Protein AF-0000000066292320 (afdb_homodimer)

InterPro domains:
  IPR004821 Cytidyltransferase-like domain [PF01467] (9-138)
  IPR004821 Cytidyltransferase-like domain [TIGR00125] (6-67)
  IPR006418 Nicotinamide-nucleotide adenylyltransferase, archaea [MF_00243] (1-174)
  IPR006418 Nicotinamide-nucleotide adenylyltransferase, archaea [NF002243] (6-174)
  IPR006418 Nicotinamide-nucleotide adenylyltransferase, archaea [cd02166] (6-168)
  IPR014729 Rossmann-like alpha/beta/alpha sandwich fold [G3DSA:3.40.50.620] (5-174)

pLDDT: mean 93.1, std 9.92, range [46.88, 98.88]

Organism: Archaeoglobus fulgidus (strain ATCC 49558 / DSM 4304 / JCM 9628 / NBRC 100126 / VC-16) (NCBI:txid224325)

Foldseek 3Di:
DDDWAEEEEEDQPLPVWVVNVVQVVVVVVPTQAYEYEHEQQVDDLALVHPDHNVLRVVQVVVLCVVVVHDCVRYHYYYDRYDDDLLVCLVVVCVRDDHHQAYEDPDPVNQVSNVVVPHHYDYDPPDVVVLADSNVLSVCLLVVHDSCVGHRVSSVVSCVVVVSSVSSNVNVVVD/DDPWAEEEEEDQPLPVWPVNVVQVVVVVVPTQAYEYEHEQQVDDLALVHPDHNVLRVVQVVVLCVVVVHDCVRYHYYYDRYDDDQLVCLVVVCVRDDHHQAYEDPDVVNQVSNVVVPHHYDYDPPDVVVLADSNVLSVCLLVVHDSCVGHRVSSVVSCVVVVSSVSSNVNVVVD

Radius of gyration: 20.06 Å; Cα contacts (8 Å, |Δi|>4): 649; chains: 2; bounding box: 45×58×50 Å

Secondary structure (DSSP, 8-state):
-PPPPEEEEEE--TT--HHHHHHHHHHHTT-SEEEEEE-STT--SSSS--S-HHHHHHHHHHHHHHTT--GGGEEEEE----S-STTHHHHHHHHSS--SEEE---HHHHHHHHHTT-EEEPPP--STTT--HHHHHHHHHTT---GGGS-HHHHHHHHHHTHHHHHHHHHH--/-PPPPEEEEEE--TT--HHHHHHHHHHHTT-SEEEEEE-STT--SSSS--S-HHHHHHHHHHHHHHTT--GGGEEEEE----S-STTHHHHHHHHSS--SEEE---HHHHHHHHHTT-EEEPPP--STTT--HHHHHHHHHTT---GGGS-HHHHHHHHHHTHHHHHHHHHH--

Solvent-accessible surface area (backbone atoms only — not comparable to full-atom values): 18234 Å² total; per-residue (Å²): 130,83,76,74,48,25,33,35,39,74,43,64,43,53,57,49,28,42,44,57,51,51,50,53,55,58,46,56,74,76,26,63,28,38,36,45,37,33,37,39,27,76,41,49,62,29,67,87,31,46,54,34,32,3,55,32,51,44,30,46,51,48,34,38,46,74,70,68,47,67,48,58,36,50,42,44,32,40,37,59,72,71,91,57,68,68,77,33,38,65,54,52,54,37,48,35,48,85,57,58,28,35,50,45,80,49,64,68,61,38,50,37,33,39,75,68,69,37,44,69,40,63,65,78,86,52,70,56,86,68,44,34,44,69,59,41,48,51,24,45,68,67,72,45,80,35,61,82,44,25,38,69,53,26,45,51,49,37,58,73,71,39,42,56,61,49,31,44,54,32,48,67,75,100,132,83,77,74,48,22,31,33,39,74,43,64,42,53,58,50,28,42,44,55,51,51,51,52,57,56,48,55,75,75,26,65,29,38,35,45,36,32,38,40,29,78,41,50,61,30,66,87,32,46,54,35,32,3,54,32,52,44,31,46,50,48,33,39,47,75,71,66,46,67,48,57,35,50,40,44,32,40,36,59,72,71,91,58,69,69,75,36,38,64,53,50,54,37,48,35,48,84,58,59,29,35,49,44,80,50,65,67,60,38,49,38,33,39,75,69,70,37,45,69,40,66,66,78,86,54,68,57,88,68,45,36,42,70,59,41,49,50,24,46,68,66,71,45,82,35,61,83,45,26,38,70,53,26,46,52,48,37,57,73,71,39,42,55,61,48,30,44,54,32,48,66,74,99

Sequence (348 aa):
MARPLRALIFGRFQPFHLGHLKVTKWALEKFDELVLLVGMANESHTVLNPFTAGERIWMMREALKDEGVDLSRIITATVPTMSVYVGHAFYIINLVPKVDSIITRNPVIAQVFHDAGLEVIAPPEFDRNLYRGSYIRKLMLEDGNWRELVPKKVAAIIDEIGGVERLKKAASRDMARPLRALIFGRFQPFHLGHLKVTKWALEKFDELVLLVGMANESHTVLNPFTAGERIWMMREALKDEGVDLSRIITATVPTMSVYVGHAFYIINLVPKVDSIITRNPVIAQVFHDAGLEVIAPPEFDRNLYRGSYIRKLMLEDGNWRELVPKKVAAIIDEIGGVERLKKAASRD

Nearest PDB structures (foldseek):
  4yp5-assembly1_B  TM=9.413E-01  e=7.065E-21  Methanothermobacter thermautotrophicus str. Delta H
  1m8j-assembly1_A  TM=9.720E-01  e=9.535E-20  Methanothermobacter thermautotrophicus
  4yp6-assembly1_A  TM=9.330E-01  e=3.042E-20  Methanothermobacter thermautotrophicus str. Delta H
  1m8k-assembly1_A  TM=9.399E-01  e=3.921E-20  Methanothermobacter thermautotrophicus
  4yp7-assembly1_C-2  TM=9.399E-01  e=3.680E-20  Methanothermobacter thermautotrophicus str. Delta H

Structure (mmCIF, N/CA/C/O backbone):
data_AF-0000000066292320-model_v1
#
loop_
_entity.id
_entity.type
_entity.pdbx_description
1 polymer 'Uncharacterized protein AF_1488'
#
loop_
_atom_site.group_PDB
_atom_site.id
_atom_site.type_symbol
_atom_site.label_ato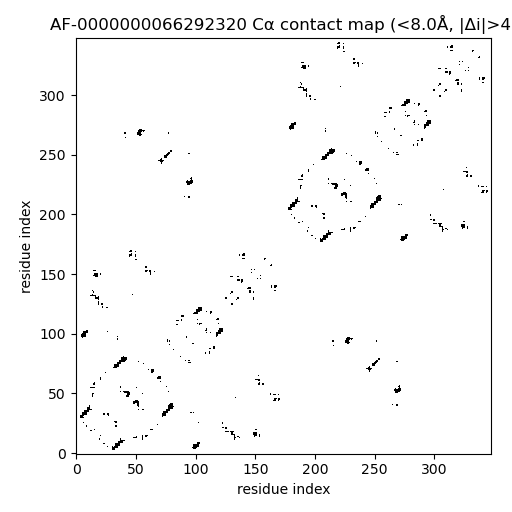m_id
_atom_site.label_alt_id
_atom_site.label_comp_id
_atom_site.label_asym_id
_atom_site.label_entity_id
_atom_site.label_seq_id
_atom_site.pdbx_PDB_ins_code
_atom_site.Cartn_x
_atom_site.Cartn_y
_atom_site.Cartn_z
_atom_site.occupancy
_atom_site.B_iso_or_equiv
_atom_site.auth_seq_id
_atom_site.auth_comp_id
_atom_site.auth_asym_id
_atom_site.auth_atom_id
_atom_site.pdbx_PDB_model_num
ATOM 1 N N . MET A 1 1 ? -18.781 16.312 -4.594 1 47.22 1 MET A N 1
ATOM 2 C CA . MET A 1 1 ? -18.688 15.156 -5.48 1 47.22 1 MET A CA 1
ATOM 3 C C . MET A 1 1 ? -18.719 13.859 -4.684 1 47.22 1 MET A C 1
ATOM 5 O O . MET A 1 1 ? -18.281 13.82 -3.535 1 47.22 1 MET A O 1
ATOM 9 N N . ALA A 1 2 ? -19.469 12.93 -5.09 1 64.31 2 ALA A N 1
ATOM 10 C CA . ALA A 1 2 ? -19.703 11.68 -4.371 1 64.31 2 ALA A CA 1
ATOM 11 C C . ALA A 1 2 ? -18.422 10.867 -4.246 1 64.31 2 ALA A C 1
ATOM 13 O O . ALA A 1 2 ? -17.578 10.891 -5.145 1 64.31 2 ALA A O 1
ATOM 14 N N . ARG A 1 3 ? -17.969 10.461 -3.133 1 83.25 3 ARG A N 1
ATOM 15 C CA . ARG A 1 3 ? -16.812 9.617 -2.885 1 83.25 3 ARG A CA 1
ATOM 16 C C . ARG A 1 3 ? -16.812 8.398 -3.803 1 83.25 3 ARG A C 1
ATOM 18 O O . ARG A 1 3 ? -17.859 7.82 -4.07 1 83.25 3 ARG A O 1
ATOM 25 N N . PRO A 1 4 ? -15.719 8.039 -4.41 1 92.81 4 PRO A N 1
ATOM 26 C CA . PRO A 1 4 ? -15.648 6.844 -5.254 1 92.81 4 PRO A CA 1
ATOM 27 C C . PRO A 1 4 ? -16.078 5.578 -4.512 1 92.81 4 PRO A C 1
ATOM 29 O O . PRO A 1 4 ? -15.773 5.422 -3.324 1 92.81 4 PRO A O 1
ATOM 32 N N . LEU A 1 5 ? -16.859 4.734 -5.23 1 97 5 LEU A N 1
ATOM 33 C CA . LEU A 1 5 ? -17.156 3.404 -4.711 1 97 5 LEU A CA 1
ATOM 34 C C . LEU A 1 5 ? -15.922 2.514 -4.738 1 97 5 LEU A C 1
ATOM 36 O O . LEU A 1 5 ? -15.289 2.354 -5.785 1 97 5 LEU A O 1
ATOM 40 N N . ARG A 1 6 ? -15.562 1.955 -3.566 1 98.19 6 ARG A N 1
ATOM 41 C CA . ARG A 1 6 ? -14.305 1.228 -3.451 1 98.19 6 ARG A CA 1
ATOM 42 C C . ARG A 1 6 ? -14.523 -0.175 -2.896 1 98.19 6 ARG A C 1
ATOM 44 O O . ARG A 1 6 ? -15.328 -0.363 -1.979 1 98.19 6 ARG A O 1
ATOM 51 N N . ALA A 1 7 ? -13.781 -1.11 -3.408 1 98.56 7 ALA A N 1
ATOM 52 C CA . ALA A 1 7 ? -13.805 -2.467 -2.865 1 98.56 7 ALA A CA 1
ATOM 53 C C . ALA A 1 7 ? -12.406 -2.904 -2.43 1 98.56 7 ALA A C 1
ATOM 55 O O . ALA A 1 7 ? -11.406 -2.367 -2.908 1 98.56 7 ALA A O 1
ATOM 56 N N . LEU A 1 8 ? -12.406 -3.854 -1.541 1 98.19 8 LEU A N 1
ATOM 57 C CA . LEU A 1 8 ? -11.172 -4.438 -1.019 1 98.19 8 LEU A CA 1
ATOM 58 C C . LEU A 1 8 ? -11 -5.871 -1.514 1 98.19 8 LEU A C 1
ATOM 60 O O . LEU A 1 8 ? -11.938 -6.672 -1.444 1 98.19 8 LEU A O 1
ATOM 64 N N . ILE A 1 9 ? -9.914 -6.148 -2.107 1 97.38 9 ILE A N 1
ATOM 65 C CA . ILE A 1 9 ? -9.453 -7.512 -2.352 1 97.38 9 ILE A CA 1
ATOM 66 C C . ILE A 1 9 ? -8.219 -7.805 -1.5 1 97.38 9 ILE A C 1
ATOM 68 O O . ILE A 1 9 ? -7.211 -7.102 -1.595 1 97.38 9 ILE A O 1
ATOM 72 N N . PHE A 1 10 ? -8.375 -8.82 -0.654 1 94.06 10 PHE A N 1
ATOM 73 C CA . PHE A 1 10 ? -7.336 -9.203 0.292 1 94.06 10 PHE A CA 1
ATOM 74 C C . PHE A 1 10 ? -6.742 -10.562 -0.078 1 94.06 10 PHE A C 1
ATOM 76 O O . PHE A 1 10 ? -7.473 -11.531 -0.265 1 94.06 10 PHE A O 1
ATOM 83 N N . GLY A 1 11 ? -5.41 -10.578 -0.198 1 93.5 11 GLY A N 1
ATOM 84 C CA . GLY A 1 11 ? -4.777 -11.844 -0.562 1 93.5 11 GLY A CA 1
ATOM 85 C C . GLY A 1 11 ? -3.273 -11.828 -0.379 1 93.5 11 GLY A C 1
ATOM 86 O O . GLY A 1 11 ? -2.686 -10.781 -0.088 1 93.5 11 GLY A O 1
ATOM 87 N N . ARG A 1 12 ? -2.699 -13.031 -0.54 1 95.19 12 ARG A N 1
ATOM 88 C CA . ARG A 1 12 ? -1.246 -13.133 -0.463 1 95.19 12 ARG A CA 1
ATOM 89 C C . ARG A 1 12 ? -0.604 -12.828 -1.813 1 95.19 12 ARG A C 1
ATOM 91 O O . ARG A 1 12 ? 0.533 -12.359 -1.875 1 95.19 12 ARG A O 1
ATOM 98 N N . PHE A 1 13 ? -1.208 -13.234 -2.922 1 97.5 13 PHE A N 1
ATOM 99 C CA . PHE A 1 13 ? -0.734 -12.961 -4.273 1 97.5 13 PHE A CA 1
ATOM 100 C C . PHE A 1 13 ? 0.633 -13.594 -4.504 1 97.5 13 PHE A C 1
ATOM 102 O O . PHE A 1 13 ? 1.562 -12.93 -4.965 1 97.5 13 PHE A O 1
ATOM 109 N N . GLN A 1 14 ? 0.687 -14.961 -4.273 1 97.25 14 GLN A N 1
ATOM 110 C CA . GLN A 1 14 ? 1.927 -15.734 -4.27 1 97.25 14 GLN A CA 1
ATOM 111 C C . GLN A 1 14 ? 1.902 -16.828 -5.34 1 97.25 14 GLN A C 1
ATOM 113 O O . GLN A 1 14 ? 2.027 -18.016 -5.027 1 97.25 14 GLN A O 1
ATOM 118 N N . PRO A 1 15 ? 1.978 -16.578 -6.5 1 98 15 PRO A N 1
ATOM 119 C CA . PRO A 1 15 ? 2.09 -15.25 -7.125 1 98 15 PRO A CA 1
ATOM 120 C C . PRO A 1 15 ? 0.737 -14.672 -7.531 1 98 15 PRO A C 1
ATOM 122 O O . PRO A 1 15 ? -0.295 -15.328 -7.352 1 98 15 PRO A O 1
ATOM 125 N N . PHE A 1 16 ? 0.722 -13.43 -7.98 1 98.06 16 PHE A N 1
ATOM 126 C CA . PHE A 1 16 ? -0.449 -12.906 -8.672 1 98.06 16 PHE A CA 1
ATOM 127 C C . PHE A 1 16 ? -0.767 -13.742 -9.906 1 98.06 16 PHE A C 1
ATOM 129 O O . PHE A 1 16 ? 0.063 -13.867 -10.812 1 98.06 16 PHE A O 1
ATOM 136 N N . HIS A 1 17 ? -1.886 -14.383 -9.984 1 97.19 17 HIS A N 1
ATOM 137 C CA . HIS A 1 17 ? -2.195 -15.32 -11.055 1 97.19 17 HIS A CA 1
ATOM 138 C C . HIS A 1 17 ? -3.455 -14.898 -11.812 1 97.19 17 HIS A C 1
ATOM 140 O O . HIS A 1 17 ? -4.043 -13.859 -11.508 1 97.19 17 HIS A O 1
ATOM 146 N N . LEU A 1 18 ? -3.857 -15.695 -12.766 1 96.12 18 LEU A N 1
ATOM 147 C CA . LEU A 1 18 ? -4.941 -15.328 -13.672 1 96.12 18 LEU A CA 1
ATOM 148 C C . LEU A 1 18 ? -6.266 -15.227 -12.93 1 96.12 18 LEU A C 1
ATOM 150 O O . LEU A 1 18 ? -7.121 -14.414 -13.281 1 96.12 18 LEU A O 1
ATOM 154 N N . GLY A 1 19 ? -6.457 -16.047 -11.883 1 94.88 19 GLY A N 1
ATOM 155 C CA . GLY A 1 19 ? -7.637 -15.898 -11.047 1 94.88 19 GLY A CA 1
ATOM 156 C C . GLY A 1 19 ? -7.762 -14.523 -10.422 1 94.88 19 GLY A C 1
ATOM 157 O O . GLY A 1 19 ? -8.844 -13.93 -10.422 1 94.88 19 GLY A O 1
ATOM 158 N N . HIS A 1 20 ? -6.645 -14.031 -9.844 1 96.25 20 HIS A N 1
ATOM 159 C CA . HIS A 1 20 ? -6.625 -12.68 -9.281 1 96.25 20 HIS A CA 1
ATOM 160 C C . HIS A 1 20 ? -6.941 -11.641 -10.352 1 96.25 20 HIS A C 1
ATOM 162 O O . HIS A 1 20 ? -7.691 -10.695 -10.102 1 96.25 20 HIS A O 1
ATOM 168 N N . LEU A 1 21 ? -6.352 -11.797 -11.523 1 96.88 21 LEU A N 1
ATOM 169 C CA . LEU A 1 21 ? -6.562 -10.867 -12.625 1 96.88 21 LEU A CA 1
ATOM 170 C C . LEU A 1 21 ? -8.039 -10.805 -13 1 96.88 21 LEU A C 1
ATOM 172 O O . LEU A 1 21 ? -8.602 -9.711 -13.141 1 96.88 21 LEU A O 1
ATOM 176 N N . LYS A 1 22 ? -8.641 -11.945 -13.125 1 95.81 22 LYS A N 1
ATOM 177 C CA . LYS A 1 22 ? -10.047 -12.016 -13.508 1 95.81 22 LYS A CA 1
ATOM 178 C C . LYS A 1 22 ? -10.93 -11.344 -12.469 1 95.81 22 LYS A C 1
ATOM 180 O O . LYS A 1 22 ? -11.82 -10.562 -12.805 1 95.81 22 LYS A O 1
ATOM 185 N N . VAL A 1 23 ? -10.664 -11.648 -11.211 1 96 23 VAL A N 1
ATOM 186 C CA . VAL A 1 23 ? -11.453 -11.062 -10.133 1 96 23 VAL A CA 1
ATOM 187 C C . VAL A 1 23 ? -11.266 -9.547 -10.109 1 96 23 VAL A C 1
ATOM 189 O O . VAL A 1 23 ? -12.227 -8.805 -9.914 1 96 23 VAL A O 1
ATOM 192 N N . THR A 1 24 ? -10.047 -9.078 -10.281 1 97.56 24 THR A N 1
ATOM 193 C CA . THR A 1 24 ? -9.742 -7.652 -10.266 1 97.56 24 THR A CA 1
ATOM 194 C C . THR A 1 24 ? -10.477 -6.934 -11.398 1 97.56 24 THR A C 1
ATOM 196 O O . THR A 1 24 ? -11.117 -5.906 -11.18 1 97.56 24 THR A O 1
ATOM 199 N N . LYS A 1 25 ? -10.43 -7.488 -12.578 1 97.69 25 LYS A N 1
ATOM 200 C CA . LYS A 1 25 ? -11.102 -6.887 -13.727 1 97.69 25 LYS A CA 1
ATOM 201 C C . LYS A 1 25 ? -12.617 -6.883 -13.539 1 97.69 25 LYS A C 1
ATOM 203 O O . LYS A 1 25 ? -13.281 -5.891 -13.844 1 97.69 25 LYS A O 1
ATOM 208 N N . TRP A 1 26 ? -13.125 -8 -13.078 1 97.5 26 TRP A N 1
ATOM 209 C CA . TRP A 1 26 ? -14.547 -8.094 -12.781 1 97.5 26 TRP A CA 1
ATOM 210 C C . TRP A 1 26 ? -14.969 -7.035 -11.773 1 97.5 26 TRP A C 1
ATOM 212 O O . TRP A 1 26 ? -15.992 -6.371 -11.953 1 97.5 26 TRP A O 1
ATOM 222 N N . ALA A 1 27 ? -14.188 -6.883 -10.703 1 98.12 27 ALA A N 1
ATOM 223 C CA . ALA A 1 27 ? -14.484 -5.91 -9.648 1 98.12 27 ALA A CA 1
ATOM 224 C C . ALA A 1 27 ? -14.484 -4.488 -10.203 1 98.12 27 ALA A C 1
ATOM 226 O O . ALA A 1 27 ? -15.312 -3.66 -9.812 1 98.12 27 ALA A O 1
ATOM 227 N N . LEU A 1 28 ? -13.57 -4.195 -11.125 1 98.31 28 LEU A N 1
ATOM 228 C CA . LEU A 1 28 ? -13.414 -2.854 -11.672 1 98.31 28 LEU A CA 1
ATOM 229 C C . LEU A 1 28 ? -14.602 -2.486 -12.562 1 98.31 28 LEU A C 1
ATOM 231 O O . LEU A 1 28 ? -14.781 -1.318 -12.914 1 98.31 28 LEU A O 1
ATOM 235 N N . GLU A 1 29 ? -15.391 -3.439 -12.945 1 97.75 29 GLU A N 1
ATOM 236 C CA . GLU A 1 29 ? -16.641 -3.166 -13.656 1 97.75 29 GLU A CA 1
ATOM 237 C C . GLU A 1 29 ? -17.703 -2.637 -12.703 1 97.75 29 GLU A C 1
ATOM 239 O O . GLU A 1 29 ? -18.672 -2.002 -13.141 1 97.75 29 GLU A O 1
ATOM 244 N N . LYS A 1 30 ? -17.516 -2.832 -11.453 1 97.62 30 LYS A N 1
ATOM 245 C CA . LYS A 1 30 ? -18.547 -2.533 -10.469 1 97.62 30 LYS A CA 1
ATOM 246 C C . LYS A 1 30 ? -18.125 -1.402 -9.539 1 97.62 30 LYS A C 1
ATOM 248 O O . LYS A 1 30 ? -18.953 -0.723 -8.953 1 97.62 30 LYS A O 1
ATOM 253 N N . PHE A 1 31 ? -16.875 -1.23 -9.406 1 98.56 31 PHE A N 1
ATOM 254 C CA . PHE A 1 31 ? -16.344 -0.263 -8.453 1 98.56 31 PHE A CA 1
ATOM 255 C C . PHE A 1 31 ? -15.453 0.757 -9.156 1 98.56 31 PHE A C 1
ATOM 257 O O . PHE A 1 31 ? -14.836 0.452 -10.18 1 98.56 31 PHE A O 1
ATOM 264 N N . ASP A 1 32 ? -15.383 1.944 -8.578 1 98.19 32 ASP A N 1
ATOM 265 C CA . ASP A 1 32 ? -14.539 3.004 -9.117 1 98.19 32 ASP A CA 1
ATOM 266 C C . ASP A 1 32 ? -13.062 2.725 -8.836 1 98.19 32 ASP A C 1
ATOM 268 O O . ASP A 1 32 ? -12.203 2.963 -9.695 1 98.19 32 ASP A O 1
ATOM 272 N N . GLU A 1 33 ? -12.789 2.248 -7.633 1 98.56 33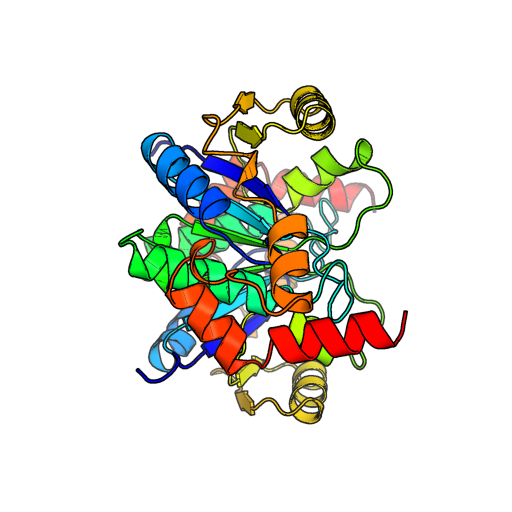 GLU A N 1
ATOM 273 C CA . GLU A 1 33 ? -11.43 1.973 -7.176 1 98.56 33 GLU A CA 1
ATOM 274 C C . GLU A 1 33 ? -11.352 0.632 -6.449 1 98.56 33 GLU A C 1
ATOM 276 O O . GLU A 1 33 ? -12.352 0.156 -5.906 1 98.56 33 GLU A O 1
ATOM 281 N N . LEU A 1 34 ? -10.188 0.103 -6.512 1 98.75 34 LEU A N 1
ATOM 282 C CA . LEU A 1 34 ? -9.938 -1.156 -5.82 1 98.75 34 LEU A CA 1
ATOM 283 C C . LEU A 1 34 ? -8.711 -1.041 -4.91 1 98.75 34 LEU A C 1
ATOM 285 O O . LEU A 1 34 ? -7.68 -0.503 -5.316 1 98.75 34 LEU A O 1
ATOM 289 N N . VAL A 1 35 ? -8.898 -1.498 -3.713 1 98.75 35 VAL A N 1
ATOM 290 C CA . VAL A 1 35 ? -7.762 -1.684 -2.818 1 98.75 35 VAL A CA 1
ATOM 291 C C . VAL A 1 35 ? -7.285 -3.133 -2.883 1 98.75 35 VAL A C 1
ATOM 293 O O . VAL A 1 35 ? -8.062 -4.059 -2.627 1 98.75 35 VAL A O 1
ATOM 296 N N . LEU A 1 36 ? -6.078 -3.307 -3.307 1 98.69 36 LEU A N 1
ATOM 297 C CA . LEU A 1 36 ? -5.426 -4.609 -3.24 1 98.69 36 LEU A CA 1
ATOM 298 C C . LEU A 1 36 ? -4.484 -4.684 -2.045 1 98.69 36 LEU A C 1
ATOM 300 O O . LEU A 1 36 ? -3.4 -4.094 -2.064 1 98.69 36 LEU A O 1
ATOM 304 N N . LEU A 1 37 ? -4.914 -5.352 -1.018 1 97.81 37 LEU A N 1
ATOM 305 C CA . LEU A 1 37 ? -4.156 -5.465 0.223 1 97.81 37 LEU A CA 1
ATOM 306 C C . LEU A 1 37 ? -3.312 -6.734 0.228 1 97.81 37 LEU A C 1
ATOM 308 O O . LEU A 1 37 ? -3.848 -7.844 0.154 1 97.81 37 LEU A O 1
ATOM 312 N N . VAL A 1 38 ? -1.999 -6.578 0.314 1 97.94 38 VAL A N 1
ATOM 313 C CA . VAL A 1 38 ? -1.056 -7.691 0.301 1 97.94 38 VAL A CA 1
ATOM 314 C C . VAL A 1 38 ? -0.837 -8.203 1.724 1 97.94 38 VAL A C 1
ATOM 316 O O . VAL A 1 38 ? -0.281 -7.492 2.566 1 97.94 38 VAL A O 1
ATOM 319 N N . GLY A 1 39 ? -1.245 -9.43 1.914 1 95.62 39 GLY A N 1
ATOM 320 C CA . GLY A 1 39 ? -1.127 -10.031 3.232 1 95.62 39 GLY A CA 1
ATOM 321 C C . GLY A 1 39 ? 0.196 -10.742 3.445 1 95.62 39 GLY A C 1
ATOM 322 O O . GLY A 1 39 ? 0.943 -10.977 2.492 1 95.62 39 GLY A O 1
ATOM 323 N N . MET A 1 40 ? 0.462 -10.984 4.742 1 96 40 MET A N 1
ATOM 324 C CA . MET A 1 40 ? 1.71 -11.641 5.137 1 96 40 MET A CA 1
ATOM 325 C C . MET A 1 40 ? 2.904 -10.977 4.457 1 96 40 MET A C 1
ATOM 327 O O . MET A 1 40 ? 3.758 -11.664 3.889 1 96 40 MET A O 1
ATOM 331 N N . ALA A 1 41 ? 2.863 -9.695 4.52 1 96.69 41 ALA A N 1
ATOM 332 C CA . ALA A 1 41 ? 3.826 -8.898 3.766 1 96.69 41 ALA A CA 1
ATOM 333 C C . ALA A 1 41 ? 5.227 -9.031 4.355 1 96.69 41 ALA A C 1
ATOM 335 O O . ALA A 1 41 ? 6.219 -8.695 3.697 1 96.69 41 ALA A O 1
ATOM 336 N N . ASN A 1 42 ? 5.289 -9.5 5.543 1 94.69 42 ASN A N 1
ATOM 337 C CA . ASN A 1 42 ? 6.578 -9.625 6.211 1 94.69 42 ASN A CA 1
ATOM 338 C C . ASN A 1 42 ? 7.219 -10.984 5.945 1 94.69 42 ASN A C 1
ATOM 340 O O . ASN A 1 42 ? 8.281 -11.289 6.492 1 94.69 42 ASN A O 1
ATOM 344 N N . GLU A 1 43 ? 6.609 -11.781 5.176 1 95.38 43 GLU A N 1
ATOM 345 C CA . GLU A 1 43 ? 7.117 -13.117 4.879 1 95.38 43 GLU A CA 1
ATOM 346 C C . GLU A 1 43 ? 7.539 -13.234 3.418 1 95.38 43 GLU A C 1
ATOM 348 O O . GLU A 1 43 ? 6.797 -12.836 2.516 1 95.38 43 GLU A O 1
ATOM 353 N N . SER A 1 44 ? 8.766 -13.758 3.25 1 96.06 44 SER A N 1
ATOM 354 C CA . SER A 1 44 ? 9.312 -14.031 1.924 1 96.06 44 SER A CA 1
ATOM 355 C C . SER A 1 44 ? 10.359 -15.141 1.976 1 96.06 44 SER A C 1
ATOM 357 O O . SER A 1 44 ? 10.773 -15.555 3.059 1 96.06 44 SER A O 1
ATOM 359 N N . HIS A 1 45 ? 10.656 -15.688 0.848 1 96.56 45 HIS A N 1
ATOM 360 C CA . HIS A 1 45 ? 11.727 -16.672 0.685 1 96.56 45 HIS A CA 1
ATOM 361 C C . HIS A 1 45 ? 11.422 -17.953 1.455 1 96.56 45 HIS A C 1
ATOM 363 O O . HIS A 1 45 ? 12.328 -18.547 2.049 1 96.56 45 HIS A O 1
ATOM 369 N N . THR A 1 46 ? 10.234 -18.266 1.61 1 96.44 46 THR A N 1
ATOM 370 C CA . THR A 1 46 ? 9.758 -19.547 2.119 1 96.44 46 THR A CA 1
ATOM 371 C C . THR A 1 46 ? 8.938 -20.281 1.06 1 96.44 46 THR A C 1
ATOM 373 O O . THR A 1 46 ? 8.594 -19.703 0.028 1 96.44 46 THR A O 1
ATOM 376 N N . VAL A 1 47 ? 8.68 -21.469 1.283 1 96.19 47 VAL A N 1
ATOM 377 C CA . VAL A 1 47 ? 7.895 -22.25 0.339 1 96.19 47 VAL A CA 1
ATOM 378 C C . VAL A 1 47 ? 6.484 -21.672 0.24 1 96.19 47 VAL A C 1
ATOM 380 O O . VAL A 1 47 ? 5.926 -21.562 -0.854 1 96.19 47 VAL A O 1
ATOM 383 N N . LEU A 1 48 ? 5.945 -21.266 1.361 1 95.19 48 LEU A N 1
ATOM 384 C CA . LEU A 1 48 ? 4.594 -20.719 1.427 1 95.19 48 LEU A CA 1
ATOM 385 C C . LEU A 1 48 ? 4.543 -19.328 0.82 1 95.19 48 LEU A C 1
ATOM 387 O O . LEU A 1 48 ? 3.553 -18.953 0.189 1 95.19 48 LEU A O 1
ATOM 391 N N . ASN A 1 49 ? 5.547 -18.547 1.053 1 97.25 49 ASN A N 1
ATOM 392 C CA . ASN A 1 49 ? 5.652 -17.156 0.585 1 97.25 49 ASN A CA 1
ATOM 393 C C . ASN A 1 49 ? 7.004 -16.891 -0.073 1 97.25 49 ASN A C 1
ATOM 395 O O . ASN A 1 49 ? 7.852 -16.203 0.5 1 97.25 49 ASN A O 1
ATOM 399 N N . PRO A 1 50 ? 7.172 -17.312 -1.291 1 98.12 50 PRO A N 1
ATOM 400 C CA . PRO A 1 50 ? 8.5 -17.219 -1.909 1 98.12 50 PRO A CA 1
ATOM 401 C C . PRO A 1 50 ? 8.844 -15.797 -2.348 1 98.12 50 PRO A C 1
ATOM 403 O O . PRO A 1 50 ? 10.023 -15.445 -2.445 1 98.12 50 PRO A O 1
ATOM 406 N N . PHE A 1 51 ? 7.848 -14.977 -2.658 1 98.56 51 PHE A N 1
ATOM 407 C CA . PHE A 1 51 ? 8.078 -13.656 -3.223 1 98.56 51 PHE A CA 1
ATOM 408 C C . PHE A 1 51 ? 7.891 -12.578 -2.162 1 98.56 51 PHE A C 1
ATOM 410 O O . PHE A 1 51 ? 7.043 -12.711 -1.276 1 98.56 51 PHE A O 1
ATOM 417 N N . THR A 1 52 ? 8.672 -11.539 -2.221 1 98.38 52 THR A N 1
ATOM 418 C CA . THR A 1 52 ? 8.516 -10.414 -1.31 1 98.38 52 THR A CA 1
ATOM 419 C C . THR A 1 52 ? 7.219 -9.656 -1.596 1 98.38 52 THR A C 1
ATOM 421 O O . THR A 1 52 ? 6.645 -9.789 -2.68 1 98.38 52 THR A O 1
ATOM 424 N N . ALA A 1 53 ? 6.75 -8.906 -0.632 1 98.5 53 ALA A N 1
ATOM 425 C CA . ALA A 1 53 ? 5.559 -8.094 -0.84 1 98.5 53 ALA A CA 1
ATOM 426 C C . ALA A 1 53 ? 5.742 -7.145 -2.02 1 98.5 53 ALA A C 1
ATOM 428 O O . ALA A 1 53 ? 4.816 -6.938 -2.809 1 98.5 53 ALA A O 1
ATOM 429 N N . GLY A 1 54 ? 6.93 -6.559 -2.129 1 98.5 54 GLY A N 1
ATOM 430 C CA . GLY A 1 54 ? 7.234 -5.668 -3.238 1 98.5 54 GLY A CA 1
ATOM 431 C C . GLY A 1 54 ? 7.129 -6.34 -4.594 1 98.5 54 GLY A C 1
ATOM 432 O O . GLY A 1 54 ? 6.609 -5.758 -5.543 1 98.5 54 GLY A O 1
ATOM 433 N N . GLU A 1 55 ? 7.695 -7.504 -4.688 1 98.56 55 GLU A N 1
ATOM 434 C CA . GLU A 1 55 ? 7.617 -8.266 -5.93 1 98.56 55 GLU A CA 1
ATOM 435 C C . GLU A 1 55 ? 6.168 -8.586 -6.293 1 98.56 55 GLU A C 1
ATOM 437 O O . GLU A 1 55 ? 5.793 -8.547 -7.465 1 98.56 55 GLU A O 1
ATOM 442 N N . ARG A 1 56 ? 5.371 -8.922 -5.293 1 98.88 56 ARG A N 1
ATOM 443 C CA . ARG A 1 56 ? 3.955 -9.219 -5.504 1 98.88 56 ARG A CA 1
ATOM 444 C C . ARG A 1 56 ? 3.211 -7.984 -6.012 1 98.88 56 ARG A C 1
ATOM 446 O O . ARG A 1 56 ? 2.4 -8.078 -6.938 1 98.88 56 ARG A O 1
ATOM 453 N N . ILE A 1 57 ? 3.504 -6.82 -5.438 1 98.81 57 ILE A N 1
ATOM 454 C CA . ILE A 1 57 ? 2.912 -5.57 -5.91 1 98.81 57 ILE A CA 1
ATOM 455 C C . ILE A 1 57 ? 3.367 -5.297 -7.344 1 98.81 57 ILE A C 1
ATOM 457 O O . ILE A 1 57 ? 2.57 -4.879 -8.188 1 98.81 57 ILE A O 1
ATOM 461 N N . TRP A 1 58 ? 4.633 -5.531 -7.609 1 98.44 58 TRP A N 1
ATOM 462 C CA . TRP A 1 58 ? 5.188 -5.355 -8.945 1 98.44 58 TRP A CA 1
ATOM 463 C C . TRP A 1 58 ? 4.465 -6.238 -9.961 1 98.44 58 TRP A C 1
ATOM 465 O O . TRP A 1 58 ? 4.055 -5.766 -11.023 1 98.44 58 TRP A O 1
ATOM 475 N N . MET A 1 59 ? 4.273 -7.504 -9.625 1 98.62 59 MET A N 1
ATOM 476 C CA . MET A 1 59 ? 3.566 -8.453 -10.477 1 98.62 59 MET A CA 1
ATOM 477 C C . MET A 1 59 ? 2.162 -7.953 -10.797 1 98.62 59 MET A C 1
ATOM 479 O O . MET A 1 59 ? 1.76 -7.922 -11.961 1 98.62 59 MET A O 1
ATOM 483 N N . MET A 1 60 ? 1.457 -7.531 -9.758 1 98.38 60 MET A N 1
ATOM 484 C CA . MET A 1 60 ? 0.083 -7.059 -9.898 1 98.38 60 MET A CA 1
ATOM 485 C C . MET A 1 60 ? 0.012 -5.867 -10.852 1 98.38 60 MET A C 1
ATOM 487 O O . MET A 1 60 ? -0.802 -5.855 -11.773 1 98.38 60 MET A O 1
ATOM 491 N N . ARG A 1 61 ? 0.838 -4.953 -10.633 1 98.25 61 ARG A N 1
ATOM 492 C CA . ARG A 1 61 ? 0.795 -3.701 -11.383 1 98.25 61 ARG A CA 1
ATOM 493 C C . ARG A 1 61 ? 1.11 -3.936 -12.859 1 98.25 61 ARG A C 1
ATOM 495 O O . ARG A 1 61 ? 0.4 -3.441 -13.734 1 98.25 61 ARG A O 1
ATOM 502 N N . GLU A 1 62 ? 2.156 -4.699 -13.109 1 97.94 62 GLU A N 1
ATOM 503 C CA . GLU A 1 62 ? 2.539 -4.949 -14.5 1 97.94 62 GLU A CA 1
ATOM 504 C C . GLU A 1 62 ? 1.48 -5.773 -15.227 1 97.94 62 GLU A C 1
ATOM 506 O O . GLU A 1 62 ? 1.198 -5.535 -16.406 1 97.94 62 GLU A O 1
ATOM 511 N N . ALA A 1 63 ? 0.936 -6.77 -14.516 1 98.5 63 ALA A N 1
ATOM 512 C CA . ALA A 1 63 ? -0.117 -7.59 -15.109 1 98.5 63 ALA A CA 1
ATOM 513 C C . ALA A 1 63 ? -1.328 -6.742 -15.484 1 98.5 63 ALA A C 1
ATOM 515 O O . ALA A 1 63 ? -1.849 -6.852 -16.594 1 98.5 63 ALA A O 1
ATOM 516 N N . LEU A 1 64 ? -1.773 -5.883 -14.578 1 98.69 64 LEU A N 1
ATOM 517 C CA . LEU A 1 64 ? -2.949 -5.047 -14.797 1 98.69 64 LEU A CA 1
ATOM 518 C C . LEU A 1 64 ? -2.693 -4.023 -15.898 1 98.69 64 LEU A C 1
ATOM 520 O O . LEU A 1 64 ? -3.555 -3.793 -16.75 1 98.69 64 LEU A O 1
ATOM 524 N N . LYS A 1 65 ? -1.52 -3.455 -15.875 1 97.88 65 LYS A N 1
ATOM 525 C CA . LYS A 1 65 ? -1.144 -2.506 -16.922 1 97.88 65 LYS A CA 1
ATOM 526 C C . LYS A 1 65 ? -1.181 -3.158 -18.297 1 97.88 65 LYS A C 1
ATOM 528 O O . LYS A 1 65 ? -1.721 -2.586 -19.25 1 97.88 65 LYS A O 1
ATOM 533 N N . ASP A 1 66 ? -0.615 -4.316 -18.391 1 98 66 ASP A N 1
ATOM 534 C CA . ASP A 1 66 ? -0.566 -5.062 -19.641 1 98 66 ASP A CA 1
ATOM 535 C C . ASP A 1 66 ? -1.972 -5.379 -20.141 1 98 66 ASP A C 1
ATOM 537 O O . ASP A 1 66 ? -2.191 -5.496 -21.344 1 98 66 ASP A O 1
ATOM 541 N N . GLU A 1 67 ? -2.9 -5.496 -19.25 1 97.94 67 GLU A N 1
ATOM 542 C CA . GLU A 1 67 ? -4.277 -5.836 -19.578 1 97.94 67 GLU A CA 1
ATOM 543 C C . GLU A 1 67 ? -5.113 -4.578 -19.828 1 97.94 67 GLU A C 1
ATOM 545 O O . GLU A 1 67 ? -6.336 -4.652 -19.953 1 97.94 67 GLU A O 1
ATOM 550 N N . GLY A 1 68 ? -4.488 -3.43 -19.766 1 97.94 68 GLY A N 1
ATOM 551 C CA . GLY A 1 68 ? -5.156 -2.182 -20.094 1 97.94 68 GLY A CA 1
ATOM 552 C C . GLY A 1 68 ? -5.906 -1.573 -18.922 1 97.94 68 GLY A C 1
ATOM 553 O O . GLY A 1 68 ? -6.723 -0.67 -19.109 1 97.94 68 GLY A O 1
ATOM 554 N N . VAL A 1 69 ? -5.652 -2.055 -17.766 1 98.38 69 VAL A N 1
ATOM 555 C CA . VAL A 1 69 ? -6.301 -1.508 -16.578 1 98.38 69 VAL A CA 1
ATOM 556 C C . VAL A 1 69 ? -5.691 -0.149 -16.234 1 98.38 69 VAL A C 1
ATOM 558 O O . VAL A 1 69 ? -4.473 0.023 -16.297 1 98.38 69 VAL A O 1
ATOM 561 N N . ASP A 1 70 ? -6.547 0.812 -15.953 1 98.5 70 ASP A N 1
ATOM 562 C CA . ASP A 1 70 ? -6.102 2.109 -15.453 1 98.5 70 ASP A CA 1
ATOM 563 C C . ASP A 1 70 ? -5.598 2.002 -14.016 1 98.5 70 ASP A C 1
ATOM 565 O O . ASP A 1 70 ? -6.395 1.921 -13.078 1 98.5 70 ASP A O 1
ATOM 569 N N . LEU A 1 71 ? -4.316 2.1 -13.844 1 98.62 71 LEU A N 1
ATOM 570 C CA . LEU A 1 71 ? -3.701 1.874 -12.539 1 98.62 71 LEU A CA 1
ATOM 571 C C . LEU A 1 71 ? -4.031 3.012 -11.578 1 98.62 71 LEU A C 1
ATOM 573 O O . LEU A 1 71 ? -3.82 2.889 -10.367 1 98.62 71 LEU A O 1
ATOM 577 N N . SER A 1 72 ? -4.57 4.125 -12.062 1 98.44 72 SER A N 1
ATOM 578 C CA . SER A 1 72 ? -5.008 5.191 -11.172 1 98.44 72 SER A CA 1
ATOM 579 C C . SER A 1 72 ? -6.176 4.738 -10.297 1 98.44 72 SER A C 1
ATOM 581 O O . SER A 1 72 ? -6.492 5.383 -9.297 1 98.44 72 SER A O 1
ATOM 583 N N . ARG A 1 73 ? -6.805 3.652 -10.633 1 98.56 73 ARG A N 1
ATOM 584 C CA . ARG A 1 73 ? -7.957 3.133 -9.906 1 98.56 73 ARG A CA 1
ATOM 585 C C . ARG A 1 73 ? -7.535 2.08 -8.891 1 98.56 73 ARG A C 1
ATOM 587 O O . ARG A 1 73 ? -8.375 1.524 -8.18 1 98.56 73 ARG A O 1
ATOM 594 N N . ILE A 1 74 ? -6.227 1.808 -8.82 1 98.81 74 ILE A N 1
ATOM 595 C CA . ILE A 1 74 ? -5.711 0.748 -7.957 1 98.81 74 ILE A CA 1
ATOM 596 C C . ILE A 1 74 ? -4.969 1.361 -6.773 1 98.81 74 ILE A C 1
ATOM 598 O O 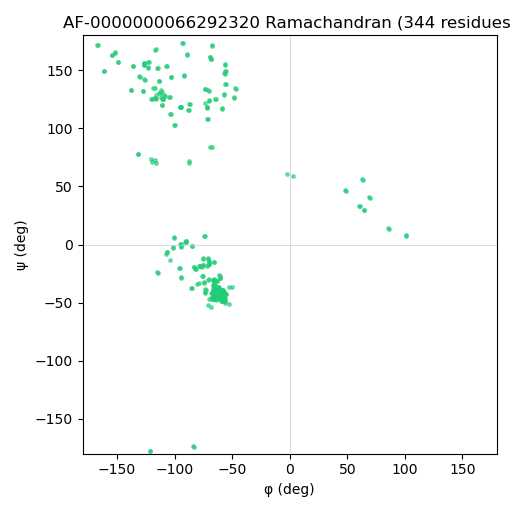. ILE A 1 74 ? -4.102 2.219 -6.953 1 98.81 74 ILE A O 1
ATOM 602 N N . ILE A 1 75 ? -5.309 0.973 -5.613 1 98.75 75 ILE A N 1
ATOM 603 C CA . ILE A 1 75 ? -4.633 1.349 -4.375 1 98.75 75 ILE A CA 1
ATOM 604 C C . ILE A 1 75 ? -4.023 0.11 -3.723 1 98.75 75 ILE A C 1
ATOM 606 O O . ILE A 1 75 ? -4.691 -0.916 -3.576 1 98.75 75 ILE A O 1
ATOM 610 N N . THR A 1 76 ? -2.734 0.142 -3.424 1 98.81 76 THR A N 1
ATOM 611 C CA . THR A 1 76 ? -2.115 -0.994 -2.75 1 98.81 76 THR A CA 1
ATOM 612 C C . THR A 1 76 ? -1.804 -0.656 -1.296 1 98.81 76 THR A C 1
ATOM 614 O O . THR A 1 76 ? -1.621 0.513 -0.95 1 98.81 76 THR A O 1
ATOM 617 N N . ALA A 1 77 ? -1.753 -1.58 -0.471 1 98.56 77 ALA A N 1
ATOM 618 C CA . ALA A 1 77 ? -1.304 -1.549 0.918 1 98.56 77 ALA A CA 1
ATOM 619 C C . ALA A 1 77 ? -0.748 -2.904 1.345 1 98.56 77 ALA A C 1
ATOM 621 O O . ALA A 1 77 ? -0.872 -3.891 0.615 1 98.56 77 ALA A O 1
ATOM 622 N N . THR A 1 78 ? -0.04 -2.936 2.453 1 98.06 78 THR A N 1
ATOM 623 C CA . THR A 1 78 ? 0.585 -4.152 2.953 1 98.06 78 THR A CA 1
ATOM 624 C C . THR A 1 78 ? 0.254 -4.367 4.426 1 98.06 78 THR A C 1
ATOM 626 O O . THR A 1 78 ? 0.135 -3.404 5.188 1 98.06 78 THR A O 1
ATOM 629 N N . VAL A 1 79 ? 0.091 -5.598 4.777 1 96 79 VAL A N 1
ATOM 630 C CA . VAL A 1 79 ? -0.176 -5.922 6.172 1 96 79 VAL A CA 1
ATOM 631 C C . VAL A 1 79 ? 0.64 -7.148 6.582 1 96 79 VAL A C 1
ATOM 633 O O . VAL A 1 79 ? 0.72 -8.125 5.836 1 96 79 VAL A O 1
ATOM 636 N N . PRO A 1 80 ? 1.315 -7.074 7.742 1 94.19 80 PRO A N 1
ATOM 637 C CA . PRO A 1 80 ? 2.092 -8.234 8.195 1 94.19 80 PRO A CA 1
ATOM 638 C C . PRO A 1 80 ? 1.211 -9.422 8.57 1 94.19 80 PRO A C 1
ATOM 640 O O . PRO A 1 80 ? -0.017 -9.305 8.586 1 94.19 80 PRO A O 1
ATOM 643 N N . THR A 1 81 ? 1.894 -10.5 8.797 1 93 81 THR A N 1
ATOM 644 C CA . THR A 1 81 ? 1.199 -11.695 9.258 1 93 81 THR A CA 1
ATOM 645 C C . THR A 1 81 ? 0.429 -11.406 10.547 1 93 81 THR A C 1
ATOM 647 O O . THR A 1 81 ? 0.967 -10.805 11.477 1 93 81 THR A O 1
ATOM 650 N N . MET A 1 82 ? -0.831 -11.797 10.461 1 85.06 82 MET A N 1
ATOM 651 C CA . MET A 1 82 ? -1.71 -11.562 11.602 1 85.06 82 MET A CA 1
ATOM 652 C C . MET A 1 82 ? -2.088 -12.883 12.281 1 85.06 82 MET A C 1
ATOM 654 O O . MET A 1 82 ? -2.295 -13.891 11.602 1 85.06 82 MET A O 1
ATOM 658 N N . SER A 1 83 ? -1.969 -12.984 13.57 1 74.19 83 SER A N 1
ATOM 659 C CA . SER A 1 83 ? -2.26 -14.211 14.312 1 74.19 83 SER A CA 1
ATOM 660 C C . SER A 1 83 ? -3.75 -14.531 14.281 1 74.19 83 SER A C 1
ATOM 662 O O . SER A 1 83 ? -4.137 -15.695 14.148 1 74.19 83 SER A O 1
ATOM 664 N N . VAL A 1 84 ? -4.555 -13.594 14.664 1 63.22 84 VAL A N 1
ATOM 665 C CA . VAL A 1 84 ? -5.98 -13.875 14.789 1 63.22 84 VAL A CA 1
ATOM 666 C C . VAL A 1 84 ? -6.773 -12.992 13.828 1 63.22 84 VAL A C 1
ATOM 668 O O . VAL A 1 84 ? -6.66 -11.766 13.867 1 63.22 84 VAL A O 1
ATOM 671 N N . TYR A 1 85 ? -7.633 -13.719 12.984 1 60.09 85 TYR A N 1
ATOM 672 C CA . TYR A 1 85 ? -8.344 -13.023 11.914 1 60.09 85 TYR A CA 1
ATOM 673 C C . TYR A 1 85 ? -9.391 -12.07 12.492 1 60.09 85 TYR A C 1
ATOM 675 O O . TYR A 1 85 ? -9.562 -10.953 12 1 60.09 85 TYR A O 1
ATOM 683 N N . VAL A 1 86 ? -10.172 -12.602 13.477 1 55.88 86 VAL A N 1
ATOM 684 C CA . VAL A 1 86 ? -11.383 -11.93 13.938 1 55.88 86 VAL A CA 1
ATOM 685 C C . VAL A 1 86 ? -11.055 -10.492 14.328 1 55.88 86 VAL A C 1
ATOM 687 O O . VAL A 1 86 ? -11.742 -9.555 13.914 1 55.88 86 VAL A O 1
ATOM 690 N N . GLY A 1 87 ? -10.086 -10.258 15.125 1 64.12 87 GLY A N 1
ATOM 691 C CA . GLY A 1 87 ? -9.75 -8.922 15.594 1 64.12 87 GLY A CA 1
ATOM 692 C C . GLY A 1 87 ? -9.062 -8.07 14.539 1 64.12 87 GLY A C 1
ATOM 693 O O . GLY A 1 87 ? -9.008 -6.848 14.656 1 64.12 87 GLY A O 1
ATOM 694 N N . HIS A 1 88 ? -9.055 -8.695 13.289 1 83.69 88 HIS A N 1
ATOM 695 C CA . HIS A 1 88 ? -8.141 -8.016 12.375 1 83.69 88 HIS A CA 1
ATOM 696 C C . HIS A 1 88 ? -8.898 -7.234 11.312 1 83.69 88 HIS A C 1
ATOM 698 O O . HIS A 1 88 ? -8.305 -6.43 10.586 1 83.69 88 HIS A O 1
ATOM 704 N N . ALA A 1 89 ? -10.258 -7.445 11.305 1 88.5 89 ALA A N 1
ATOM 705 C CA . ALA A 1 89 ? -11.008 -6.711 10.289 1 88.5 89 ALA A CA 1
ATOM 706 C C . ALA A 1 89 ? -10.922 -5.207 10.531 1 88.5 89 ALA A C 1
ATOM 708 O O . ALA A 1 89 ? -10.68 -4.434 9.602 1 88.5 89 ALA A O 1
ATOM 709 N N . PHE A 1 90 ? -11.047 -4.871 11.781 1 88.25 90 PHE A N 1
ATOM 710 C CA . PHE A 1 90 ? -10.984 -3.451 12.117 1 88.25 90 PHE A CA 1
ATOM 711 C C . PHE A 1 90 ? -9.594 -2.893 11.844 1 88.25 90 PHE A C 1
ATOM 713 O O . PHE A 1 90 ? -9.453 -1.762 11.375 1 88.25 90 PHE A O 1
ATOM 720 N N . TYR A 1 91 ? -8.672 -3.709 12.141 1 92 91 TYR A N 1
ATOM 721 C CA . TYR A 1 91 ? -7.305 -3.297 11.844 1 92 91 TYR A CA 1
ATOM 722 C C . TYR A 1 91 ? -7.113 -3.078 10.352 1 92 91 TYR A C 1
ATOM 724 O O . TYR A 1 91 ? -6.57 -2.053 9.93 1 92 91 TYR A O 1
ATOM 732 N N . ILE A 1 92 ? -7.59 -3.984 9.586 1 93.44 92 ILE A N 1
ATOM 733 C CA . ILE A 1 92 ? -7.438 -3.936 8.133 1 93.44 92 ILE A CA 1
ATOM 734 C C . ILE A 1 92 ? -8.18 -2.723 7.574 1 93.44 92 ILE A C 1
ATOM 736 O O . ILE A 1 92 ? -7.66 -2.008 6.715 1 93.44 92 ILE A O 1
ATOM 740 N N . ILE A 1 93 ? -9.344 -2.48 8.094 1 92.94 93 ILE A N 1
ATOM 741 C CA . ILE A 1 93 ? -10.172 -1.371 7.629 1 92.94 93 ILE A CA 1
ATOM 742 C C . ILE A 1 93 ? -9.461 -0.048 7.898 1 92.94 93 ILE A C 1
ATOM 744 O O . ILE A 1 93 ? -9.562 0.889 7.102 1 92.94 93 ILE A O 1
ATOM 748 N N . ASN A 1 94 ? -8.672 0.021 8.953 1 94.31 94 ASN A N 1
ATOM 749 C CA . ASN A 1 94 ? -7.926 1.228 9.289 1 94.31 94 ASN A CA 1
ATOM 750 C C . ASN A 1 94 ? -6.684 1.384 8.422 1 94.31 94 ASN A C 1
ATOM 752 O O . ASN A 1 94 ? -6.129 2.479 8.312 1 94.31 94 ASN A O 1
ATOM 756 N N . LEU A 1 95 ? -6.262 0.303 7.816 1 96.5 95 LEU A N 1
ATOM 757 C CA . LEU A 1 95 ? -5.02 0.275 7.051 1 96.5 95 LEU A CA 1
ATOM 758 C C . LEU A 1 95 ? -5.234 0.813 5.641 1 96.5 95 LEU A C 1
ATOM 760 O O . LEU A 1 95 ? -4.281 1.212 4.973 1 96.5 95 LEU A O 1
ATOM 764 N N . VAL A 1 96 ? -6.5 0.823 5.207 1 97.69 96 VAL A N 1
ATOM 765 C CA . VAL A 1 96 ? -6.801 1.182 3.826 1 97.69 96 VAL A CA 1
ATOM 766 C C . VAL A 1 96 ? -7.848 2.295 3.795 1 97.69 96 VAL A C 1
ATOM 768 O O . VAL A 1 96 ? -8.586 2.49 4.766 1 97.69 96 VAL A O 1
ATOM 771 N N . PRO A 1 97 ? -7.879 3.072 2.678 1 97.81 97 PRO A N 1
ATOM 772 C CA . PRO A 1 97 ? -8.977 4.039 2.578 1 97.81 97 PRO A CA 1
ATOM 773 C C . PRO A 1 97 ? -10.352 3.389 2.693 1 97.81 97 PRO A C 1
ATOM 775 O O . PRO A 1 97 ? -10.492 2.193 2.432 1 97.81 97 PRO A O 1
ATOM 778 N N . LYS A 1 98 ? -11.328 4.148 3.115 1 96.5 98 LYS A N 1
ATOM 779 C CA . LYS A 1 98 ? -12.672 3.611 3.312 1 96.5 98 LYS A CA 1
ATOM 780 C C . LYS A 1 98 ? -13.117 2.797 2.105 1 96.5 98 LYS A C 1
ATOM 782 O O . LYS A 1 98 ? -13.062 3.275 0.97 1 96.5 98 LYS A O 1
ATOM 787 N N . VAL A 1 99 ? -13.523 1.594 2.355 1 97.38 99 VAL A N 1
ATOM 788 C CA . VAL A 1 99 ? -14.047 0.703 1.326 1 97.38 99 VAL A CA 1
ATOM 789 C C . VAL A 1 99 ? -15.523 0.407 1.598 1 97.38 99 VAL A C 1
ATOM 791 O O . VAL A 1 99 ? -15.961 0.41 2.75 1 97.38 99 VAL A O 1
ATOM 794 N N . ASP A 1 100 ? -16.219 0.139 0.563 1 97.12 100 ASP A N 1
ATOM 795 C CA . ASP A 1 100 ? -17.656 -0.129 0.67 1 97.12 100 ASP A CA 1
ATOM 796 C C . ASP A 1 100 ? -17.922 -1.628 0.765 1 97.12 100 ASP A C 1
ATOM 798 O O . ASP A 1 100 ? -18.922 -2.047 1.354 1 97.12 100 ASP A O 1
ATOM 802 N N . SER A 1 101 ? -17.078 -2.379 0.206 1 97.94 101 SER A N 1
ATOM 803 C CA . SER A 1 101 ? -17.266 -3.826 0.16 1 97.94 101 SER A CA 1
ATOM 804 C C . SER A 1 101 ? -15.93 -4.555 0.172 1 97.94 101 SER A C 1
ATOM 806 O O . SER A 1 101 ? -14.891 -3.967 -0.134 1 97.94 101 SER A O 1
ATOM 808 N N . ILE A 1 102 ? -16.016 -5.785 0.599 1 97.5 102 ILE A N 1
ATOM 809 C CA . ILE A 1 102 ? -14.883 -6.691 0.407 1 97.5 102 ILE A CA 1
ATOM 810 C C . ILE A 1 102 ? -15.273 -7.801 -0.569 1 97.5 102 ILE A C 1
ATOM 812 O O . ILE A 1 102 ? -16.406 -8.289 -0.54 1 97.5 102 ILE A O 1
ATOM 816 N N . ILE A 1 103 ? -14.359 -8.148 -1.412 1 97.31 103 ILE A N 1
ATOM 817 C CA . ILE A 1 103 ? -14.555 -9.227 -2.379 1 97.31 103 ILE A CA 1
ATOM 818 C C . ILE A 1 103 ? -13.812 -10.477 -1.915 1 97.31 103 ILE A C 1
ATOM 820 O O . ILE A 1 103 ? -12.578 -10.492 -1.885 1 97.31 103 ILE A O 1
ATOM 824 N N . THR A 1 104 ? -14.609 -11.508 -1.553 1 94.06 104 THR A N 1
ATOM 825 C CA . THR A 1 104 ? -13.977 -12.727 -1.068 1 94.06 104 THR A CA 1
ATOM 826 C C . THR A 1 104 ? -14.945 -13.906 -1.15 1 94.06 104 THR A C 1
ATOM 828 O O . THR A 1 104 ? -16.156 -13.727 -1.055 1 94.06 104 THR A O 1
ATOM 831 N N . ARG A 1 105 ? -14.383 -15.031 -1.359 1 91.44 105 ARG A N 1
ATOM 832 C CA . ARG A 1 105 ? -15.156 -16.266 -1.275 1 91.44 105 ARG A CA 1
ATOM 833 C C . ARG A 1 105 ? -14.812 -17.047 -0.012 1 91.44 105 ARG A C 1
ATOM 835 O O . ARG A 1 105 ? -15.453 -18.062 0.292 1 91.44 105 ARG A O 1
ATOM 842 N N . ASN A 1 106 ? -13.82 -16.578 0.691 1 87.56 106 ASN A N 1
ATOM 843 C CA . ASN A 1 106 ? -13.445 -17.219 1.944 1 87.56 106 ASN A CA 1
ATOM 844 C C . ASN A 1 106 ? -14.477 -16.969 3.037 1 87.56 106 ASN A C 1
ATOM 846 O O . ASN A 1 106 ? -14.68 -15.828 3.455 1 87.56 106 ASN A O 1
ATOM 850 N N . PRO A 1 107 ? -15.07 -17.984 3.518 1 88.69 107 PRO A N 1
ATOM 851 C CA . PRO A 1 107 ? -16.188 -17.781 4.445 1 88.69 107 PRO A CA 1
ATOM 852 C C . PRO A 1 107 ? -15.75 -17.156 5.766 1 88.69 107 PRO A C 1
ATOM 854 O O . PRO A 1 107 ? -16.516 -16.391 6.367 1 88.69 107 PRO A O 1
ATOM 857 N N . VAL A 1 108 ? -14.609 -17.484 6.23 1 85.12 108 VAL A N 1
ATOM 858 C CA . VAL A 1 108 ? -14.117 -16.938 7.492 1 85.12 108 VAL A CA 1
ATOM 859 C C . VAL A 1 108 ? -13.852 -15.438 7.336 1 85.12 108 VAL A C 1
ATOM 861 O O . VAL A 1 108 ? -14.32 -14.633 8.141 1 85.12 108 VAL A O 1
ATOM 864 N N . ILE A 1 109 ? -13.211 -15.086 6.262 1 86.19 109 ILE A N 1
ATOM 865 C CA . ILE A 1 109 ? -12.938 -13.68 5.984 1 86.19 109 ILE A CA 1
ATOM 866 C C . ILE A 1 109 ? -14.25 -12.93 5.781 1 86.19 109 ILE A C 1
ATOM 868 O O . ILE A 1 109 ? -14.438 -11.828 6.312 1 86.19 109 ILE A O 1
ATOM 872 N N . ALA A 1 110 ? -15.07 -13.562 5.066 1 90.94 110 ALA A N 1
ATOM 873 C CA . ALA A 1 110 ? -16.375 -12.969 4.797 1 90.94 110 ALA A CA 1
ATOM 874 C C . ALA A 1 110 ? -17.109 -12.641 6.094 1 90.94 110 ALA A C 1
ATOM 876 O O . ALA A 1 110 ? -17.625 -11.531 6.262 1 90.94 110 ALA A O 1
ATOM 877 N N . GLN A 1 111 ? -17.141 -13.562 7.004 1 91.44 111 GLN A N 1
ATOM 878 C CA . GLN A 1 111 ? -17.875 -13.383 8.258 1 91.44 111 GLN A CA 1
ATOM 879 C C . GLN A 1 111 ? -17.266 -12.266 9.094 1 91.44 111 GLN A C 1
ATOM 881 O O . GLN A 1 111 ? -17.984 -11.438 9.656 1 91.44 111 GLN A O 1
ATOM 886 N N . VAL A 1 112 ? -15.969 -12.305 9.148 1 89.5 112 VAL A N 1
ATOM 887 C CA . VAL A 1 112 ? -15.258 -11.352 9.977 1 89.5 112 VAL A CA 1
ATOM 888 C C . VAL A 1 112 ? -15.5 -9.93 9.469 1 89.5 112 VAL A C 1
ATOM 890 O O . VAL A 1 112 ? -15.758 -9.016 10.258 1 89.5 112 VAL A O 1
ATOM 893 N N . PHE A 1 113 ? -15.5 -9.719 8.211 1 93.12 113 PHE A N 1
ATOM 894 C CA . PHE A 1 113 ? -15.68 -8.391 7.641 1 93.12 113 PHE A CA 1
ATOM 895 C C . PHE A 1 113 ? -17.156 -8 7.641 1 93.12 113 PHE A C 1
ATOM 897 O O . PHE A 1 113 ? -17.484 -6.82 7.797 1 93.12 113 PHE A O 1
ATOM 904 N N . HIS A 1 114 ? -17.969 -8.977 7.465 1 93.56 114 HIS A N 1
ATOM 905 C CA . HIS A 1 114 ? -19.391 -8.719 7.633 1 93.56 114 HIS A CA 1
ATOM 906 C C . HIS A 1 114 ? -19.688 -8.188 9.031 1 93.56 114 HIS A C 1
ATOM 908 O O . HIS A 1 114 ? -20.406 -7.203 9.188 1 93.56 114 HIS A O 1
ATOM 914 N N . ASP A 1 115 ? -19.125 -8.883 10 1 91.56 115 ASP A N 1
ATOM 915 C CA . ASP A 1 115 ? -19.328 -8.477 11.391 1 91.56 115 ASP A CA 1
ATOM 916 C C . ASP A 1 115 ? -18.781 -7.066 11.641 1 91.56 115 ASP A C 1
ATOM 918 O O . ASP A 1 115 ? -19.281 -6.359 12.516 1 91.56 115 ASP A O 1
ATOM 922 N N . ALA A 1 116 ? -17.812 -6.727 10.828 1 91.12 116 ALA A N 1
ATOM 923 C CA . ALA A 1 116 ? -17.219 -5.398 10.961 1 91.12 116 ALA A CA 1
ATOM 924 C C . ALA A 1 116 ? -18.031 -4.359 10.172 1 91.12 116 ALA A C 1
ATOM 926 O O . ALA A 1 116 ? -17.641 -3.189 10.109 1 91.12 116 ALA A O 1
ATOM 927 N N . GLY A 1 117 ? -19.109 -4.766 9.469 1 92.31 117 GLY A N 1
ATOM 928 C CA . GLY A 1 117 ? -20.031 -3.83 8.859 1 92.31 117 GLY A CA 1
ATOM 929 C C . GLY A 1 117 ? -19.812 -3.648 7.371 1 92.31 117 GLY A C 1
ATOM 930 O O . GLY A 1 117 ? -20.391 -2.754 6.754 1 92.31 117 GLY A O 1
ATOM 931 N N . LEU A 1 118 ? -18.969 -4.434 6.797 1 94.69 118 LEU A N 1
ATOM 932 C CA . LEU 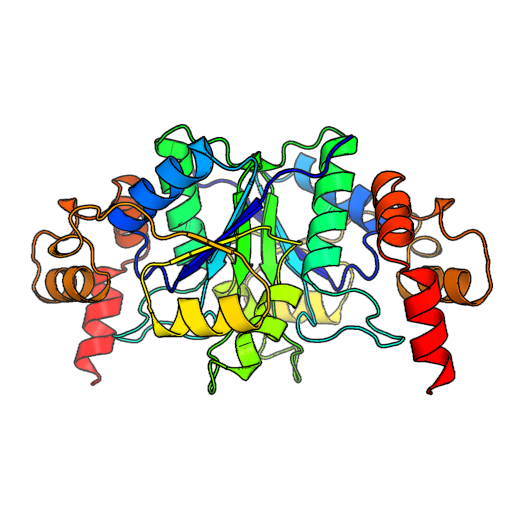A 1 118 ? -18.719 -4.32 5.363 1 94.69 118 LEU A CA 1
ATOM 933 C C . LEU A 1 118 ? -19.641 -5.246 4.574 1 94.69 118 LEU A C 1
ATOM 935 O O . LEU A 1 118 ? -19.969 -6.344 5.035 1 94.69 118 LEU A O 1
ATOM 939 N N . GLU A 1 119 ? -20 -4.727 3.412 1 97.5 119 GLU A N 1
ATOM 940 C CA . GLU A 1 119 ? -20.656 -5.621 2.465 1 97.5 119 GLU A CA 1
ATOM 941 C C . GLU A 1 119 ? -19.688 -6.645 1.9 1 97.5 119 GLU A C 1
ATOM 943 O O . GLU A 1 119 ? -18.562 -6.297 1.533 1 97.5 119 GLU A O 1
ATOM 948 N N . VAL A 1 120 ? -20.156 -7.879 1.925 1 97.31 120 VAL A N 1
ATOM 949 C CA . VAL A 1 120 ? -19.328 -8.945 1.369 1 97.31 120 VAL A CA 1
ATOM 950 C C . VAL A 1 120 ? -19.875 -9.359 0.002 1 97.31 120 VAL A C 1
ATOM 952 O O . VAL A 1 120 ? -21.062 -9.656 -0.137 1 97.31 120 VAL A O 1
ATOM 955 N N . ILE A 1 121 ? -19.016 -9.352 -0.979 1 97.75 121 ILE A N 1
ATOM 956 C CA . ILE A 1 121 ? -19.406 -9.758 -2.328 1 97.75 121 ILE A CA 1
ATOM 957 C C . ILE A 1 121 ? -18.562 -10.945 -2.768 1 97.75 121 ILE A C 1
ATOM 959 O O . ILE A 1 121 ? -17.328 -10.891 -2.736 1 97.75 121 ILE A O 1
ATOM 963 N N . ALA A 1 122 ? -19.188 -12.023 -3.166 1 94.94 122 ALA A N 1
ATOM 964 C CA . ALA A 1 122 ? -18.484 -13.172 -3.717 1 94.94 122 ALA A CA 1
ATOM 965 C C . ALA A 1 122 ? -18.266 -13.016 -5.219 1 94.94 122 ALA A C 1
ATOM 967 O O . ALA A 1 122 ? -19.219 -12.82 -5.973 1 94.94 122 ALA A O 1
ATOM 968 N N . PRO A 1 123 ? -17.031 -13.039 -5.625 1 93.44 123 PRO A N 1
ATOM 969 C CA . PRO A 1 123 ? -16.812 -12.984 -7.074 1 93.44 123 PRO A CA 1
ATOM 970 C C . PRO A 1 123 ? -17.25 -14.258 -7.781 1 93.44 123 PRO A C 1
ATOM 972 O O . PRO A 1 123 ? -17.484 -15.289 -7.133 1 93.44 123 PRO A O 1
ATOM 975 N N . PRO A 1 124 ? -17.453 -14.156 -9.086 1 89.06 124 PRO A N 1
ATOM 976 C CA . PRO A 1 124 ? -17.766 -15.375 -9.828 1 89.06 124 PRO A CA 1
ATOM 977 C C . PRO A 1 124 ? -16.703 -16.453 -9.656 1 89.06 124 PRO A C 1
ATOM 979 O O . PRO A 1 124 ? -15.562 -16.156 -9.32 1 89.06 124 PRO A O 1
ATOM 982 N N . GLU A 1 125 ? -17.188 -17.672 -9.672 1 79.62 125 GLU A N 1
ATOM 983 C CA . GLU A 1 125 ? -16.25 -18.781 -9.586 1 79.62 125 GLU A CA 1
ATOM 984 C C . GLU A 1 125 ? -15.383 -18.875 -10.844 1 79.62 125 GLU A C 1
ATOM 986 O O . GLU A 1 125 ? -15.859 -19.297 -11.898 1 79.62 125 GLU A O 1
ATOM 991 N N . PHE A 1 126 ? -14.344 -18.109 -10.836 1 68.5 126 PHE A N 1
ATOM 992 C CA . PHE A 1 126 ? -13.414 -18.25 -11.961 1 68.5 126 PHE A CA 1
ATOM 993 C C . PHE A 1 126 ? -12.617 -19.547 -11.836 1 68.5 126 PHE A C 1
ATOM 995 O O . PHE A 1 126 ? -11.898 -19.75 -10.852 1 68.5 126 PHE A O 1
ATOM 1002 N N . ASP A 1 127 ? -12.711 -20.344 -12.773 1 65.38 127 ASP A N 1
ATOM 1003 C CA . ASP A 1 127 ? -12.055 -21.656 -12.812 1 65.38 127 ASP A CA 1
ATOM 1004 C C . ASP A 1 127 ? -11.188 -21.875 -11.57 1 65.38 127 ASP A C 1
ATOM 1006 O O . ASP A 1 127 ? -9.961 -21.938 -11.664 1 65.38 127 ASP A O 1
ATOM 1010 N N . ARG A 1 128 ? -11.648 -21.891 -10.312 1 58.69 128 ARG A N 1
ATOM 1011 C CA . ARG A 1 128 ? -11.039 -21.859 -8.984 1 58.69 128 ARG A CA 1
ATOM 1012 C C . ARG A 1 128 ? -9.977 -22.953 -8.852 1 58.69 128 ARG A C 1
ATOM 1014 O O . ARG A 1 128 ? -8.938 -22.734 -8.227 1 58.69 128 ARG A O 1
ATOM 1021 N N . ASN A 1 129 ? -10.305 -24.031 -9.469 1 56.47 129 ASN A N 1
ATOM 1022 C CA . ASN A 1 129 ? -9.367 -25.125 -9.273 1 56.47 129 ASN A CA 1
ATOM 1023 C C . ASN A 1 129 ? -8.055 -24.875 -10.008 1 56.47 129 ASN A C 1
ATOM 1025 O O . ASN A 1 129 ? -6.996 -25.344 -9.57 1 56.47 129 ASN A O 1
ATOM 1029 N N . LEU A 1 130 ? -8.141 -23.984 -10.914 1 62.53 130 LEU A N 1
ATOM 1030 C CA . LEU A 1 130 ? -6.953 -23.797 -11.727 1 62.53 130 LEU A CA 1
ATOM 1031 C C . LEU A 1 130 ? -6.113 -22.641 -11.195 1 62.53 130 LEU A C 1
ATOM 1033 O O . LEU A 1 130 ? -4.883 -22.656 -11.297 1 62.53 130 LEU A O 1
ATOM 1037 N N . TYR A 1 131 ? -6.809 -21.859 -10.453 1 75.88 131 TYR A N 1
ATOM 1038 C CA . TYR A 1 131 ? -6.059 -20.672 -10.094 1 75.88 131 TYR A CA 1
ATOM 1039 C C . TYR A 1 131 ? -5.824 -20.594 -8.594 1 75.88 131 TYR A C 1
ATOM 1041 O O . TYR A 1 131 ? -6.547 -19.906 -7.875 1 75.88 131 TYR A O 1
ATOM 1049 N N . ARG A 1 132 ? -5.031 -21.422 -8.125 1 88.38 132 ARG A N 1
ATOM 1050 C CA . ARG A 1 132 ? -4.602 -21.422 -6.727 1 88.38 132 ARG A CA 1
ATOM 1051 C C . ARG A 1 132 ? -3.102 -21.188 -6.617 1 88.38 132 ARG A C 1
ATOM 1053 O O . ARG A 1 132 ? -2.312 -21.797 -7.332 1 88.38 132 ARG A O 1
ATOM 1060 N N . GLY A 1 133 ? -2.824 -20.328 -5.711 1 93.81 133 GLY A N 1
ATOM 1061 C CA . GLY A 1 133 ? -1.417 -20.031 -5.488 1 93.81 133 GLY A CA 1
ATOM 1062 C C . GLY A 1 133 ? -0.606 -21.25 -5.109 1 93.81 133 GLY A C 1
ATOM 1063 O O . GLY A 1 133 ? 0.504 -21.453 -5.605 1 93.81 133 GLY A O 1
ATOM 1064 N N . SER A 1 134 ? -1.196 -22.125 -4.234 1 93.81 134 SER A N 1
ATOM 1065 C CA . SER A 1 134 ? -0.502 -23.328 -3.779 1 93.81 134 SER A CA 1
ATOM 1066 C C . SER A 1 134 ? -0.249 -24.297 -4.93 1 93.81 134 SER A C 1
ATOM 1068 O O . SER A 1 134 ? 0.809 -24.922 -5 1 93.81 134 SER A O 1
ATOM 1070 N N . TYR A 1 135 ? -1.202 -24.422 -5.836 1 94.75 135 TYR A N 1
ATOM 1071 C CA . TYR A 1 135 ? -1.054 -25.312 -6.988 1 94.75 135 TYR A CA 1
ATOM 1072 C C . TYR A 1 135 ? 0.012 -24.797 -7.941 1 94.75 135 TYR A C 1
ATOM 1074 O O . TYR A 1 135 ? 0.834 -25.562 -8.445 1 94.75 135 TYR A O 1
ATOM 1082 N N . ILE A 1 136 ? 0.006 -23.516 -8.156 1 96.81 136 ILE A N 1
ATOM 1083 C CA . ILE A 1 136 ? 0.968 -22.891 -9.062 1 96.81 136 ILE A CA 1
ATOM 1084 C C . ILE A 1 136 ? 2.383 -23.078 -8.516 1 96.81 136 ILE A C 1
ATOM 1086 O O . ILE A 1 136 ? 3.301 -23.438 -9.258 1 96.81 136 ILE A O 1
ATOM 1090 N N . ARG A 1 137 ? 2.564 -22.875 -7.258 1 97.5 137 ARG A N 1
ATOM 1091 C CA . ARG A 1 137 ? 3.877 -23.078 -6.648 1 97.5 137 ARG A CA 1
ATOM 1092 C C . ARG A 1 137 ? 4.301 -24.531 -6.73 1 97.5 137 ARG A C 1
ATOM 1094 O O . ARG A 1 137 ? 5.484 -24.828 -6.922 1 97.5 137 ARG A O 1
ATOM 1101 N N . LYS A 1 138 ? 3.375 -25.438 -6.543 1 96.69 138 LYS A N 1
ATOM 1102 C CA . LYS A 1 138 ? 3.666 -26.859 -6.723 1 96.69 138 LYS A CA 1
ATOM 1103 C C . LYS A 1 138 ? 4.176 -27.141 -8.133 1 96.69 138 LYS A C 1
ATOM 1105 O O . LYS A 1 138 ? 5.156 -27.875 -8.305 1 96.69 138 LYS A O 1
ATOM 1110 N N . LEU A 1 139 ? 3.518 -26.562 -9.117 1 96.88 139 LEU A N 1
ATOM 1111 C CA . LEU A 1 139 ? 3.947 -26.734 -10.5 1 96.88 139 LEU A CA 1
ATOM 1112 C C . LEU A 1 139 ? 5.352 -26.172 -10.711 1 96.88 139 LEU A C 1
ATOM 1114 O O . LEU A 1 139 ? 6.148 -26.75 -11.461 1 96.88 139 LEU A O 1
ATOM 1118 N N . MET A 1 140 ? 5.637 -25.062 -10.078 1 97.56 140 MET A N 1
ATOM 1119 C CA . MET A 1 140 ? 6.973 -24.484 -10.172 1 97.56 140 MET A CA 1
ATOM 1120 C C . MET A 1 140 ? 8.023 -25.453 -9.633 1 97.56 140 MET A C 1
ATOM 1122 O O . MET A 1 140 ? 9.078 -25.641 -10.25 1 97.56 140 MET A O 1
ATOM 1126 N N . LEU A 1 141 ? 7.727 -26.062 -8.539 1 97.12 141 LEU A N 1
ATOM 1127 C CA . LEU A 1 141 ? 8.648 -26.984 -7.895 1 97.12 141 LEU A CA 1
ATOM 1128 C C . LEU A 1 141 ? 8.891 -28.219 -8.766 1 97.12 141 LEU A C 1
ATOM 1130 O O . LEU A 1 141 ? 9.984 -28.781 -8.773 1 97.12 141 LEU A O 1
ATOM 1134 N N . GLU A 1 142 ? 7.918 -28.578 -9.523 1 97.12 142 GLU A N 1
ATOM 1135 C CA . GLU A 1 142 ? 7.957 -29.812 -10.305 1 97.12 142 GLU A CA 1
ATOM 1136 C C . GLU A 1 142 ? 8.305 -29.531 -11.758 1 97.12 142 GLU A C 1
ATOM 1138 O O . GLU A 1 142 ? 8.211 -30.422 -12.609 1 97.12 142 GLU A O 1
ATOM 1143 N N . ASP A 1 143 ? 8.633 -28.328 -12.062 1 96.56 143 ASP A N 1
ATOM 1144 C CA . ASP A 1 143 ? 8.953 -27.891 -13.422 1 96.56 143 ASP A CA 1
ATOM 1145 C C . ASP A 1 143 ? 7.77 -28.109 -14.359 1 96.56 143 ASP A C 1
ATOM 1147 O O . ASP A 1 143 ? 7.945 -28.547 -15.5 1 96.56 143 ASP A O 1
ATOM 1151 N N . GLY A 1 144 ? 6.637 -27.953 -13.734 1 96.69 144 GLY A N 1
ATOM 1152 C CA . GLY A 1 144 ? 5.418 -28.062 -14.516 1 96.69 144 GLY A CA 1
ATOM 1153 C C . GLY A 1 144 ? 5.043 -26.781 -15.242 1 96.69 144 GLY A C 1
ATOM 1154 O O . GLY A 1 144 ? 5.824 -25.828 -15.266 1 96.69 144 GLY A O 1
ATOM 1155 N N . ASN A 1 145 ? 3.891 -26.766 -15.875 1 95.56 145 ASN A N 1
ATOM 1156 C CA . ASN A 1 145 ? 3.445 -25.672 -16.719 1 95.56 145 ASN A CA 1
ATOM 1157 C C . ASN A 1 145 ? 2.721 -24.594 -15.906 1 95.56 145 ASN A C 1
ATOM 1159 O O . ASN A 1 145 ? 1.53 -24.359 -16.109 1 95.56 145 ASN A O 1
ATOM 1163 N N . TRP A 1 146 ? 3.459 -23.875 -15.102 1 96.94 146 TRP A N 1
ATOM 1164 C CA . TRP A 1 146 ? 2.883 -22.828 -14.258 1 96.94 146 TRP A CA 1
ATOM 1165 C C . TRP A 1 146 ? 2.67 -21.547 -15.047 1 96.94 146 TRP A C 1
ATOM 1167 O O . TRP A 1 146 ? 1.811 -20.734 -14.695 1 96.94 146 TRP A O 1
ATOM 1177 N N . ARG A 1 147 ? 3.334 -21.359 -16.125 1 97.12 147 ARG A N 1
ATOM 1178 C CA . ARG A 1 147 ? 3.342 -20.109 -16.875 1 97.12 147 ARG A CA 1
ATOM 1179 C C . ARG A 1 147 ? 1.971 -19.828 -17.469 1 97.12 147 ARG A C 1
ATOM 1181 O O . ARG A 1 147 ? 1.596 -18.672 -17.656 1 97.12 147 ARG A O 1
ATOM 1188 N N . GLU A 1 148 ? 1.244 -20.781 -17.781 1 95.69 148 GLU A N 1
ATOM 1189 C CA . GLU A 1 148 ? -0.072 -20.625 -18.391 1 95.69 148 GLU A CA 1
ATOM 1190 C C . GLU A 1 148 ? -1.111 -20.188 -17.375 1 95.69 148 GLU A C 1
ATOM 1192 O O . GLU A 1 148 ? -2.209 -19.766 -17.734 1 95.69 148 GLU A O 1
ATOM 1197 N N . LEU A 1 149 ? -0.743 -20.266 -16.125 1 96.06 149 LEU A N 1
ATOM 1198 C CA . LEU A 1 149 ? -1.698 -20 -15.062 1 96.06 149 LEU A CA 1
ATOM 1199 C C . LEU A 1 149 ? -1.5 -18.594 -14.5 1 96.06 149 LEU A C 1
ATOM 1201 O O . LEU A 1 149 ? -2.262 -18.156 -13.633 1 96.06 149 LEU A O 1
ATOM 1205 N N . VAL A 1 150 ? -0.515 -17.875 -14.984 1 97.69 150 VAL A N 1
ATOM 1206 C CA . VAL A 1 150 ? -0.238 -16.516 -14.539 1 97.69 150 VAL A CA 1
ATOM 1207 C C . VAL A 1 150 ? -0.186 -15.578 -15.734 1 97.69 150 VAL A C 1
ATOM 1209 O O . VAL A 1 150 ? 0.039 -16.016 -16.875 1 97.69 150 VAL A O 1
ATOM 1212 N N . PRO A 1 151 ? -0.46 -14.305 -15.523 1 98 151 PRO A N 1
ATOM 1213 C CA . PRO A 1 151 ? -0.267 -13.344 -16.609 1 98 151 PRO A CA 1
ATOM 1214 C C . PRO A 1 151 ? 1.153 -13.367 -17.172 1 98 151 PRO A C 1
ATOM 1216 O O . PRO A 1 151 ? 2.109 -13.617 -16.438 1 98 151 PRO A O 1
ATOM 1219 N N . LYS A 1 152 ? 1.292 -13.078 -18.438 1 98.19 152 LYS A N 1
ATOM 1220 C CA . LYS A 1 152 ? 2.584 -13.117 -19.109 1 98.19 152 LYS A CA 1
ATOM 1221 C C . LYS A 1 152 ? 3.609 -12.242 -18.406 1 98.19 152 LYS A C 1
ATOM 1223 O O . LYS A 1 152 ? 4.77 -12.625 -18.25 1 98.19 152 LYS A O 1
ATOM 1228 N N . LYS A 1 153 ? 3.184 -11.055 -18 1 98.44 153 LYS A N 1
ATOM 1229 C CA . LYS A 1 153 ? 4.098 -10.141 -17.328 1 98.44 153 LYS A CA 1
ATOM 1230 C C . LYS A 1 153 ? 4.559 -10.711 -15.984 1 98.44 153 LYS A C 1
ATOM 1232 O O . LYS A 1 153 ? 5.691 -10.477 -15.562 1 98.44 153 LYS A O 1
ATOM 1237 N N . VAL A 1 154 ? 3.686 -11.43 -15.289 1 98.56 154 VAL A N 1
ATOM 1238 C CA . VAL A 1 154 ? 4.051 -12.047 -14.016 1 98.56 154 VAL A CA 1
ATOM 1239 C C . VAL A 1 154 ? 5.102 -13.133 -14.258 1 98.56 154 VAL A C 1
ATOM 1241 O O . VAL A 1 154 ? 6.094 -13.211 -13.523 1 98.56 154 VAL A O 1
ATOM 1244 N N . ALA A 1 155 ? 4.895 -13.945 -15.266 1 98.56 155 ALA A N 1
ATOM 1245 C CA . ALA A 1 155 ? 5.887 -14.961 -15.609 1 98.56 155 ALA A CA 1
ATOM 1246 C C . ALA A 1 155 ? 7.246 -14.328 -15.891 1 98.56 155 ALA A C 1
ATOM 1248 O O . ALA A 1 155 ? 8.273 -14.836 -15.438 1 98.56 155 ALA A O 1
ATOM 1249 N N . ALA A 1 156 ? 7.227 -13.281 -16.656 1 98.25 156 ALA A N 1
ATOM 1250 C CA . ALA A 1 156 ? 8.461 -12.578 -16.984 1 98.25 156 ALA A CA 1
ATOM 1251 C C . ALA A 1 156 ? 9.172 -12.078 -15.727 1 98.25 156 ALA A C 1
ATOM 1253 O O . ALA A 1 156 ? 10.391 -12.164 -15.625 1 98.25 156 ALA A O 1
ATOM 1254 N N . ILE A 1 157 ? 8.398 -11.539 -14.781 1 98.06 157 ILE A N 1
ATOM 1255 C CA . ILE A 1 157 ? 8.961 -11.031 -13.539 1 98.06 157 ILE A CA 1
ATOM 1256 C C . ILE A 1 157 ? 9.562 -12.18 -12.734 1 98.06 157 ILE A C 1
ATOM 1258 O O . ILE A 1 157 ? 10.672 -12.07 -12.211 1 98.06 157 ILE A O 1
ATOM 1262 N N . ILE A 1 158 ? 8.828 -13.258 -12.602 1 98.56 158 ILE A N 1
ATOM 1263 C CA . ILE A 1 158 ? 9.297 -14.422 -11.859 1 98.56 158 ILE A CA 1
ATOM 1264 C C . ILE A 1 158 ? 10.609 -14.922 -12.461 1 98.56 158 ILE A C 1
ATOM 1266 O O . ILE A 1 158 ? 11.547 -15.258 -11.727 1 98.56 158 ILE A O 1
ATOM 1270 N N . ASP A 1 159 ? 10.711 -14.922 -13.773 1 98.12 159 ASP A N 1
ATOM 1271 C CA . ASP A 1 159 ? 11.945 -15.305 -14.445 1 98.12 159 ASP A CA 1
ATOM 1272 C C . ASP A 1 159 ? 13.078 -14.328 -14.117 1 98.12 159 ASP A C 1
ATOM 1274 O O . ASP A 1 159 ? 14.195 -14.75 -13.805 1 98.12 159 ASP A O 1
ATOM 1278 N N . GLU A 1 160 ? 12.773 -13.148 -14.219 1 97.31 160 GLU A N 1
ATOM 1279 C CA . GLU A 1 160 ? 13.766 -12.094 -14.016 1 97.31 160 GLU A CA 1
ATOM 1280 C C . GLU A 1 160 ? 14.383 -12.188 -12.617 1 97.31 160 GLU A C 1
ATOM 1282 O O . GLU A 1 160 ? 15.594 -12 -12.453 1 97.31 160 GLU A O 1
ATOM 1287 N N . ILE A 1 161 ? 13.602 -12.5 -11.617 1 97.12 161 ILE A N 1
ATOM 1288 C CA . ILE A 1 161 ? 14.094 -12.453 -10.242 1 97.12 161 ILE A CA 1
ATOM 1289 C C . ILE A 1 161 ? 14.578 -13.836 -9.82 1 97.12 161 ILE A C 1
ATOM 1291 O O . ILE A 1 161 ? 15.023 -14.031 -8.688 1 97.12 161 ILE A O 1
ATOM 1295 N N . GLY A 1 162 ? 14.453 -14.812 -10.695 1 97.94 162 GLY A N 1
ATOM 1296 C CA . GLY A 1 162 ? 14.805 -16.188 -10.344 1 97.94 162 GLY A CA 1
ATOM 1297 C C . GLY A 1 162 ? 13.859 -16.797 -9.336 1 97.94 162 GLY A C 1
ATOM 1298 O O . GLY A 1 162 ? 14.297 -17.484 -8.406 1 97.94 162 GLY A O 1
ATOM 1299 N N . GLY A 1 163 ? 12.602 -16.516 -9.539 1 98.25 163 GLY A N 1
ATOM 1300 C CA . GLY A 1 163 ? 11.594 -16.875 -8.555 1 98.25 163 GLY A CA 1
ATOM 1301 C C . GLY A 1 163 ? 11.445 -18.375 -8.367 1 98.25 163 GLY A C 1
ATOM 1302 O O . GLY A 1 163 ? 11.242 -18.859 -7.254 1 98.25 163 GLY A O 1
ATOM 1303 N N . VAL A 1 164 ? 11.539 -19.141 -9.492 1 98.38 164 VAL A N 1
ATOM 1304 C CA . VAL A 1 164 ? 11.398 -20.594 -9.406 1 98.38 164 VAL A CA 1
ATOM 1305 C C . VAL A 1 164 ? 12.586 -21.188 -8.641 1 98.38 164 VAL A C 1
ATOM 1307 O O . VAL A 1 164 ? 12.398 -22.031 -7.762 1 98.38 164 VAL A O 1
ATOM 1310 N N . GLU A 1 165 ? 13.758 -20.766 -9 1 97.81 165 GLU A N 1
ATOM 1311 C CA . GLU A 1 165 ? 14.945 -21.219 -8.297 1 97.81 165 GLU A CA 1
ATOM 1312 C C . GLU A 1 165 ? 14.867 -20.906 -6.805 1 97.81 165 GLU A C 1
ATOM 1314 O O . GLU A 1 165 ? 15.242 -21.719 -5.965 1 97.81 165 GLU A O 1
ATOM 1319 N N . ARG A 1 166 ? 14.422 -19.719 -6.508 1 97.56 166 ARG A N 1
ATOM 1320 C CA . ARG A 1 166 ? 14.25 -19.297 -5.121 1 97.56 166 ARG A CA 1
ATOM 1321 C C . ARG A 1 166 ? 13.297 -20.234 -4.379 1 97.56 166 ARG A C 1
ATOM 1323 O O . ARG A 1 166 ? 13.562 -20.625 -3.238 1 97.56 166 ARG A O 1
ATOM 1330 N N . LEU A 1 167 ? 12.195 -20.484 -4.98 1 98 167 LEU A N 1
ATOM 1331 C CA . LEU A 1 167 ? 11.211 -21.391 -4.398 1 98 167 LEU A CA 1
ATOM 1332 C C . LEU A 1 167 ? 11.812 -22.781 -4.172 1 98 167 LEU A C 1
ATOM 1334 O O . LEU A 1 167 ? 11.609 -23.375 -3.115 1 98 167 LEU A O 1
ATOM 1338 N N . LYS A 1 168 ? 12.523 -23.312 -5.078 1 97.81 168 LYS A N 1
ATOM 1339 C CA . LYS A 1 168 ? 13.148 -24.625 -4.965 1 97.81 168 LYS A CA 1
ATOM 1340 C C . LYS A 1 168 ? 14.18 -24.641 -3.842 1 97.81 168 LYS A C 1
ATOM 1342 O O . LYS A 1 168 ? 14.289 -25.625 -3.105 1 97.81 168 LYS A O 1
ATOM 1347 N N . LYS A 1 169 ? 14.945 -23.625 -3.723 1 97 169 LYS A N 1
ATOM 1348 C CA . LYS A 1 169 ? 15.906 -23.516 -2.631 1 97 169 LYS A CA 1
ATOM 1349 C C . LYS A 1 169 ? 15.211 -23.531 -1.275 1 97 169 LYS A C 1
ATOM 1351 O O . LYS A 1 169 ? 15.664 -24.188 -0.336 1 97 169 LYS A O 1
ATOM 1356 N N . ALA A 1 170 ? 14.125 -22.797 -1.176 1 95.81 170 ALA A N 1
ATOM 1357 C CA . ALA A 1 170 ? 13.352 -22.75 0.063 1 95.81 170 ALA A CA 1
ATOM 1358 C C . ALA A 1 170 ? 12.805 -24.125 0.421 1 95.81 170 ALA A C 1
ATOM 1360 O O . ALA A 1 170 ? 12.734 -24.484 1.598 1 95.81 170 ALA A O 1
ATOM 1361 N N . ALA A 1 171 ? 12.422 -24.875 -0.574 1 93.75 171 ALA A N 1
ATOM 1362 C CA . ALA A 1 171 ? 11.82 -26.188 -0.383 1 93.75 171 ALA A CA 1
ATOM 1363 C C . ALA A 1 171 ? 12.875 -27.219 0.017 1 93.75 171 ALA A C 1
ATOM 1365 O O . ALA A 1 171 ? 12.562 -28.219 0.668 1 93.75 171 ALA A O 1
ATOM 1366 N N . SER A 1 172 ? 14.031 -27 -0.486 1 90 172 SER A N 1
ATOM 1367 C CA . SER A 1 172 ? 15.109 -27.938 -0.169 1 90 172 SER A CA 1
ATOM 1368 C C . SER A 1 172 ? 15.539 -27.797 1.286 1 90 172 SER A C 1
ATOM 1370 O O . SER A 1 172 ? 16.125 -28.734 1.852 1 90 172 SER A O 1
ATOM 1372 N N . ARG A 1 173 ? 15.453 -26.734 1.821 1 76.81 173 ARG A N 1
ATOM 1373 C CA . ARG A 1 173 ? 15.867 -26.484 3.199 1 76.81 173 ARG A CA 1
ATOM 1374 C C . ARG A 1 173 ? 14.844 -27.031 4.184 1 76.81 173 ARG A C 1
ATOM 1376 O O . ARG A 1 173 ? 15.141 -27.203 5.367 1 76.81 173 ARG A O 1
ATOM 1383 N N . ASP A 1 174 ? 13.617 -27.25 3.695 1 62.38 174 ASP A N 1
ATOM 1384 C CA . ASP A 1 174 ? 12.609 -27.828 4.59 1 62.38 174 ASP A CA 1
ATOM 1385 C C . ASP A 1 174 ? 12.727 -29.344 4.648 1 62.38 174 ASP A C 1
ATOM 1387 O O . ASP A 1 174 ? 12.852 -30 3.615 1 62.38 174 ASP A O 1
ATOM 1391 N N . MET B 1 1 ? 11.812 -4.008 -22.422 1 46.88 1 MET B N 1
ATOM 1392 C CA . MET B 1 1 ? 11.602 -2.609 -22.062 1 46.88 1 MET B CA 1
ATOM 1393 C C . MET B 1 1 ? 12.227 -2.299 -20.703 1 46.88 1 MET B C 1
ATOM 1395 O O . MET B 1 1 ? 12.344 -3.182 -19.844 1 46.88 1 MET B O 1
ATOM 1399 N N . ALA B 1 2 ? 12.875 -1.222 -20.578 1 64.69 2 ALA B N 1
ATOM 1400 C CA . ALA B 1 2 ? 13.641 -0.856 -19.391 1 64.69 2 ALA B CA 1
ATOM 1401 C C . ALA B 1 2 ? 12.719 -0.659 -18.188 1 64.69 2 ALA B C 1
ATOM 1403 O O . ALA B 1 2 ? 11.586 -0.204 -18.328 1 64.69 2 ALA B O 1
ATOM 1404 N N . ARG B 1 3 ? 12.883 -1.283 -17.094 1 82.81 3 ARG B N 1
ATOM 1405 C CA . ARG B 1 3 ? 12.141 -1.128 -15.844 1 82.81 3 ARG B CA 1
ATOM 1406 C C . ARG B 1 3 ? 11.992 0.344 -15.477 1 82.81 3 ARG B C 1
ATOM 1408 O O . ARG B 1 3 ? 12.922 1.133 -15.656 1 82.81 3 ARG B O 1
ATOM 1415 N N . PRO B 1 4 ? 10.828 0.801 -15.102 1 92.75 4 PRO B N 1
ATOM 1416 C CA . PRO B 1 4 ? 10.648 2.191 -14.68 1 92.75 4 PRO B CA 1
ATOM 1417 C C . PRO B 1 4 ? 11.594 2.588 -13.547 1 92.75 4 PRO B C 1
ATOM 1419 O O . PRO B 1 4 ? 11.867 1.778 -12.656 1 92.75 4 PRO B O 1
ATOM 1422 N N . LEU B 1 5 ? 12.148 3.82 -13.672 1 96.94 5 LEU B N 1
ATOM 1423 C CA . LEU B 1 5 ? 12.898 4.395 -12.562 1 96.94 5 LEU B CA 1
ATOM 1424 C C . LEU B 1 5 ? 11.977 4.762 -11.406 1 96.94 5 LEU B C 1
ATOM 1426 O O . LEU B 1 5 ? 11 5.496 -11.594 1 96.94 5 LEU B O 1
ATOM 1430 N N . ARG B 1 6 ? 12.266 4.207 -10.203 1 98.19 6 ARG B N 1
ATOM 1431 C CA . ARG B 1 6 ? 11.352 4.359 -9.078 1 98.19 6 ARG B CA 1
ATOM 1432 C C . ARG B 1 6 ? 12.07 4.941 -7.863 1 98.19 6 ARG B C 1
ATOM 1434 O O . ARG B 1 6 ? 13.203 4.566 -7.566 1 98.19 6 ARG B O 1
ATOM 1441 N N . ALA B 1 7 ? 11.383 5.793 -7.156 1 98.56 7 ALA B N 1
ATOM 1442 C CA . ALA B 1 7 ? 11.898 6.309 -5.891 1 98.56 7 ALA B CA 1
ATOM 1443 C C . ALA B 1 7 ? 10.938 6.008 -4.742 1 98.56 7 ALA B C 1
ATOM 1445 O O . ALA B 1 7 ? 9.75 5.789 -4.965 1 98.56 7 ALA B O 1
ATOM 1446 N N . LEU B 1 8 ? 11.5 6.004 -3.568 1 98.19 8 LEU B N 1
ATOM 1447 C CA . LEU B 1 8 ? 10.758 5.77 -2.338 1 98.19 8 LEU B CA 1
ATOM 1448 C C . LEU B 1 8 ? 10.672 7.043 -1.501 1 98.19 8 LEU B C 1
ATOM 1450 O O . LEU B 1 8 ? 11.688 7.711 -1.282 1 98.19 8 LEU B O 1
ATOM 1454 N N . ILE B 1 9 ? 9.516 7.441 -1.165 1 97.38 9 ILE B N 1
ATOM 1455 C CA . ILE B 1 9 ? 9.281 8.43 -0.12 1 97.38 9 ILE B CA 1
ATOM 1456 C C . ILE B 1 9 ? 8.617 7.762 1.082 1 97.38 9 ILE B C 1
ATOM 1458 O O . ILE B 1 9 ? 7.543 7.168 0.955 1 97.38 9 ILE B O 1
ATOM 1462 N N . PHE B 1 10 ? 9.312 7.844 2.201 1 94.19 10 PHE B N 1
ATOM 1463 C CA . PHE B 1 10 ? 8.883 7.207 3.439 1 94.19 10 PHE B CA 1
ATOM 1464 C C . PHE B 1 10 ? 8.477 8.25 4.473 1 94.19 10 PHE B C 1
ATOM 1466 O O . PHE B 1 10 ? 9.25 9.164 4.773 1 94.19 10 PHE B O 1
ATOM 1473 N N . GLY B 1 11 ? 7.254 8.117 4.984 1 93.5 11 GLY B N 1
ATOM 1474 C CA . GLY B 1 11 ? 6.801 9.086 5.965 1 93.5 11 GLY B CA 1
ATOM 1475 C C . GLY B 1 11 ? 5.543 8.656 6.699 1 93.5 11 GLY B C 1
ATOM 1476 O O . GLY B 1 11 ? 4.938 7.637 6.355 1 93.5 11 GLY B O 1
ATOM 1477 N N . ARG B 1 12 ? 5.211 9.445 7.727 1 95.19 12 ARG B N 1
ATOM 1478 C CA . ARG B 1 12 ? 3.98 9.172 8.461 1 95.19 12 ARG B CA 1
ATOM 1479 C C . ARG B 1 12 ? 2.779 9.812 7.777 1 95.19 12 ARG B C 1
ATOM 1481 O O . ARG B 1 12 ? 1.657 9.312 7.883 1 95.19 12 ARG B O 1
ATOM 1488 N N . PHE B 1 13 ? 2.922 11.008 7.215 1 97.44 13 PHE B N 1
ATOM 1489 C CA . PHE B 1 13 ? 1.871 11.703 6.477 1 97.44 13 PHE B CA 1
ATOM 1490 C C . PHE B 1 13 ? 0.694 12.023 7.391 1 97.44 13 PHE B C 1
ATOM 1492 O O . PHE B 1 13 ? -0.456 11.727 7.059 1 97.44 13 PHE B O 1
ATOM 1499 N N . GLN B 1 14 ? 1.022 12.758 8.523 1 97.25 14 GLN B N 1
ATOM 1500 C CA . GLN B 1 14 ? 0.084 13.031 9.609 1 97.25 14 GLN B CA 1
ATOM 1501 C C . GLN B 1 14 ? -0.117 14.531 9.797 1 97.25 14 GLN B C 1
ATOM 1503 O O . GLN B 1 14 ? 0.178 15.078 10.859 1 97.25 14 GLN B O 1
ATOM 1508 N N . PRO B 1 15 ? -0.757 15.18 9.023 1 98 15 PRO B N 1
ATOM 1509 C CA . PRO B 1 15 ? -1.386 14.719 7.781 1 98 15 PRO B CA 1
ATOM 1510 C C . PRO B 1 15 ? -0.483 14.898 6.562 1 98 15 PRO B C 1
ATOM 1512 O O . PRO B 1 15 ? 0.637 15.398 6.688 1 98 15 PRO B O 1
ATOM 1515 N N . PHE B 1 16 ? -0.909 14.398 5.414 1 98 16 PHE B N 1
ATOM 1516 C CA . PHE B 1 16 ? -0.277 14.781 4.156 1 98 16 PHE B CA 1
ATOM 1517 C C . PHE B 1 16 ? -0.361 16.281 3.941 1 98 16 PHE B C 1
ATOM 1519 O O . PHE B 1 16 ? -1.456 16.844 3.883 1 98 16 PHE B O 1
ATOM 1526 N N . HIS B 1 17 ? 0.728 16.984 3.883 1 97.12 17 HIS B N 1
ATOM 1527 C CA . HIS B 1 17 ? 0.724 18.438 3.834 1 97.12 17 HIS B CA 1
ATOM 1528 C C . HIS B 1 17 ? 1.426 18.953 2.58 1 97.12 17 HIS B C 1
ATOM 1530 O O . HIS B 1 17 ? 1.866 18.156 1.743 1 97.12 17 HIS B O 1
ATOM 1536 N N . LEU B 1 18 ? 1.521 20.25 2.461 1 96.06 18 LEU B N 1
ATOM 1537 C CA . LEU B 1 18 ? 2.014 20.875 1.237 1 96.06 18 LEU B CA 1
ATOM 1538 C C . LEU B 1 18 ? 3.48 20.531 1.003 1 96.06 18 LEU B C 1
ATOM 1540 O O . LEU B 1 18 ? 3.918 20.422 -0.144 1 96.06 18 LEU B O 1
ATOM 1544 N N . GLY B 1 19 ? 4.258 20.375 2.076 1 94.81 19 GLY B N 1
ATOM 1545 C CA . GLY B 1 19 ? 5.625 19.906 1.927 1 94.81 19 GLY B CA 1
ATOM 1546 C C . GLY B 1 19 ? 5.73 18.562 1.229 1 94.81 19 GLY B C 1
ATOM 1547 O O . GLY B 1 19 ? 6.559 18.391 0.335 1 94.81 19 GLY B O 1
ATOM 1548 N N . HIS B 1 20 ? 4.898 17.594 1.667 1 96.19 20 HIS B N 1
ATOM 1549 C CA . HIS B 1 20 ? 4.852 16.297 1.014 1 96.19 20 HIS B CA 1
ATOM 1550 C C . HIS B 1 20 ? 4.465 16.438 -0.456 1 96.19 20 HIS B C 1
ATOM 1552 O O . HIS B 1 20 ? 5.047 15.766 -1.317 1 96.19 20 HIS B O 1
ATOM 1558 N N . LEU B 1 21 ? 3.471 17.25 -0.723 1 96.88 21 LEU B N 1
ATOM 1559 C CA . LEU B 1 21 ? 3.004 17.469 -2.088 1 96.88 21 LEU B CA 1
ATOM 1560 C C . LEU B 1 21 ? 4.129 17.984 -2.975 1 96.88 21 LEU B C 1
ATOM 1562 O O . LEU B 1 21 ? 4.348 17.484 -4.074 1 96.88 21 LEU B O 1
ATOM 1566 N N . LYS B 1 22 ? 4.832 18.969 -2.48 1 95.81 22 LYS B N 1
ATOM 1567 C CA . LYS B 1 22 ? 5.922 19.562 -3.244 1 95.81 22 LYS B CA 1
ATOM 1568 C C . LYS B 1 22 ? 7.016 18.547 -3.535 1 95.81 22 LYS B C 1
ATOM 1570 O O . LYS B 1 22 ? 7.504 18.438 -4.664 1 95.81 22 LYS B O 1
ATOM 1575 N N . VAL B 1 23 ? 7.375 17.797 -2.52 1 96 23 VAL B N 1
ATOM 1576 C CA . VAL B 1 23 ? 8.422 16.781 -2.682 1 96 23 VAL B CA 1
ATOM 1577 C C . VAL B 1 23 ? 7.965 15.719 -3.678 1 96 23 VAL B C 1
ATOM 1579 O O . VAL B 1 23 ? 8.742 15.273 -4.52 1 96 23 VAL B O 1
ATOM 1582 N N . THR B 1 24 ? 6.727 15.289 -3.59 1 97.56 24 THR B N 1
ATOM 1583 C CA . THR B 1 24 ? 6.184 14.266 -4.477 1 97.56 24 THR B CA 1
ATOM 1584 C C . THR B 1 24 ? 6.199 14.75 -5.926 1 97.56 24 THR B C 1
ATOM 1586 O O . THR B 1 24 ? 6.656 14.031 -6.82 1 97.56 24 THR B O 1
ATOM 1589 N N . LYS B 1 25 ? 5.77 15.961 -6.152 1 97.69 25 LYS B N 1
ATOM 1590 C CA . LYS B 1 25 ? 5.746 16.516 -7.504 1 97.69 25 LYS B CA 1
ATOM 1591 C C . LYS B 1 25 ? 7.16 16.688 -8.047 1 97.69 25 LYS B C 1
ATOM 1593 O O . LYS B 1 25 ? 7.422 16.375 -9.219 1 97.69 25 LYS B O 1
ATOM 1598 N N . TRP B 1 26 ? 8.023 17.188 -7.215 1 97.5 26 TRP B N 1
ATOM 1599 C CA . TRP B 1 26 ? 9.422 17.328 -7.594 1 97.5 26 TRP B CA 1
ATOM 1600 C C . TRP B 1 26 ? 10.016 15.977 -7.98 1 97.5 26 TRP B C 1
ATOM 1602 O O . TRP B 1 26 ? 10.711 15.867 -8.992 1 97.5 26 TRP B O 1
ATOM 1612 N N . ALA B 1 27 ? 9.758 14.953 -7.172 1 98.12 27 ALA B N 1
ATOM 1613 C CA . ALA B 1 27 ? 10.281 13.617 -7.422 1 98.12 27 ALA B CA 1
ATOM 1614 C C . ALA B 1 27 ? 9.758 13.062 -8.742 1 98.12 27 ALA B C 1
ATOM 1616 O O . ALA B 1 27 ? 10.492 12.391 -9.484 1 98.12 27 ALA B O 1
ATOM 1617 N N . LEU B 1 28 ? 8.508 13.344 -9.07 1 98.31 28 LEU B N 1
ATOM 1618 C CA . LEU B 1 28 ? 7.867 12.812 -10.273 1 98.31 28 LEU B CA 1
ATOM 1619 C C . LEU B 1 28 ? 8.453 13.445 -11.523 1 98.31 28 LEU B C 1
ATOM 1621 O O . LEU B 1 28 ? 8.234 12.953 -12.633 1 98.31 28 LEU B O 1
ATOM 1625 N N . GLU B 1 29 ? 9.18 14.516 -11.383 1 97.75 29 GLU B N 1
ATOM 1626 C CA . GLU B 1 29 ? 9.922 15.094 -12.508 1 97.75 29 GLU B CA 1
ATOM 1627 C C . GLU B 1 29 ? 11.164 14.273 -12.82 1 97.75 29 GLU B C 1
ATOM 1629 O O . GLU B 1 29 ? 11.703 14.352 -13.93 1 97.75 29 GLU B O 1
ATOM 1634 N N . LYS B 1 30 ? 11.57 13.461 -11.906 1 97.56 30 LYS B N 1
ATOM 1635 C CA . LYS B 1 30 ? 12.844 12.766 -12.031 1 97.56 30 LYS B CA 1
ATOM 1636 C C . LYS B 1 30 ? 12.633 11.258 -12.148 1 97.56 30 LYS B C 1
ATOM 1638 O O . LYS B 1 30 ? 13.5 10.547 -12.672 1 97.56 30 LYS B O 1
ATOM 1643 N N . PHE B 1 31 ? 11.562 10.797 -11.672 1 98.56 31 PHE B N 1
ATOM 1644 C CA . PHE B 1 31 ? 11.305 9.359 -11.625 1 98.56 31 PHE B CA 1
ATOM 1645 C C . PHE B 1 31 ? 10.023 9.008 -12.359 1 98.56 31 PHE B C 1
ATOM 1647 O O . PHE B 1 31 ? 9.102 9.828 -12.438 1 98.56 31 PHE B O 1
ATOM 1654 N N . ASP B 1 32 ? 9.977 7.805 -12.867 1 98.19 32 ASP B N 1
ATOM 1655 C CA . ASP B 1 32 ? 8.789 7.32 -13.57 1 98.19 32 ASP B CA 1
ATOM 1656 C C . ASP B 1 32 ? 7.66 7.012 -12.586 1 98.19 32 ASP B C 1
ATOM 1658 O O . ASP B 1 32 ? 6.492 7.297 -12.859 1 98.19 32 ASP B O 1
ATOM 1662 N N . GLU B 1 33 ? 8.023 6.398 -11.453 1 98.56 33 GLU B N 1
ATOM 1663 C CA . GLU B 1 33 ? 7.074 5.984 -10.43 1 98.56 33 GLU B CA 1
ATOM 1664 C C . GLU B 1 33 ? 7.586 6.34 -9.031 1 98.56 33 GLU B C 1
ATOM 1666 O O . GLU B 1 33 ? 8.797 6.465 -8.82 1 98.56 33 GLU B O 1
ATOM 1671 N N . LEU B 1 34 ? 6.637 6.508 -8.188 1 98.75 34 LEU B N 1
ATOM 1672 C CA . LEU B 1 34 ? 6.961 6.789 -6.797 1 98.75 34 LEU B CA 1
ATOM 1673 C C . LEU B 1 34 ? 6.246 5.82 -5.863 1 98.75 34 LEU B C 1
ATOM 1675 O O . LEU B 1 34 ? 5.055 5.551 -6.031 1 98.75 34 LEU B O 1
ATOM 1679 N N . VAL B 1 35 ? 7.008 5.293 -4.961 1 98.75 35 VAL B N 1
ATOM 1680 C CA . VAL B 1 35 ? 6.418 4.551 -3.85 1 98.75 35 VAL B CA 1
ATOM 1681 C C . VAL B 1 35 ? 6.262 5.469 -2.641 1 98.75 35 VAL B C 1
ATOM 1683 O O . VAL B 1 35 ? 7.234 6.055 -2.164 1 98.75 35 VAL B O 1
ATOM 1686 N N . LEU B 1 36 ? 5.051 5.652 -2.232 1 98.69 36 LEU B N 1
ATOM 1687 C CA . LEU B 1 36 ? 4.762 6.34 -0.98 1 98.69 36 LEU B CA 1
ATOM 1688 C C . LEU B 1 36 ? 4.457 5.34 0.131 1 98.69 36 LEU B C 1
ATOM 1690 O O . LEU B 1 36 ? 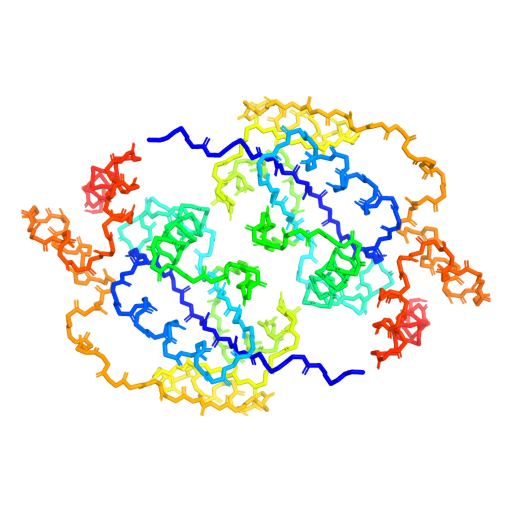3.371 4.754 0.162 1 98.69 36 LEU B O 1
ATOM 1694 N N . LEU B 1 37 ? 5.402 5.129 0.992 1 97.81 37 LEU B N 1
ATOM 1695 C CA . LEU B 1 37 ? 5.285 4.16 2.076 1 97.81 37 LEU B CA 1
ATOM 1696 C C . LEU B 1 37 ? 4.801 4.832 3.355 1 97.81 37 LEU B C 1
ATOM 1698 O O . LEU B 1 37 ? 5.465 5.723 3.887 1 97.81 37 LEU B O 1
ATOM 1702 N N . VAL B 1 38 ? 3.646 4.414 3.85 1 98 38 VAL B N 1
ATOM 1703 C CA . VAL B 1 38 ? 3.033 4.977 5.047 1 98 38 VAL B CA 1
ATOM 1704 C C . VAL B 1 38 ? 3.553 4.25 6.285 1 98 38 VAL B C 1
ATOM 1706 O O . VAL B 1 38 ? 3.279 3.062 6.473 1 98 38 VAL B O 1
ATOM 1709 N N . GLY B 1 39 ? 4.246 5.0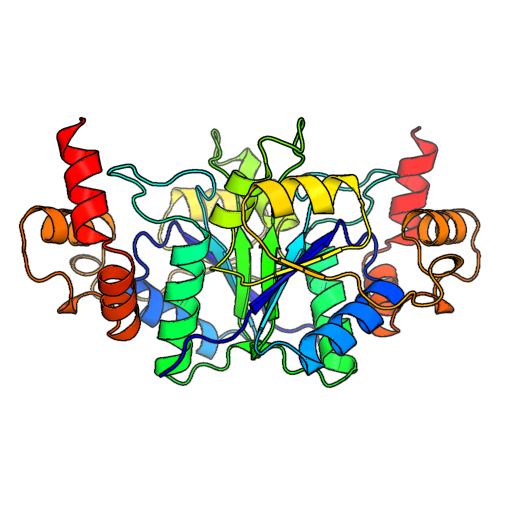12 7.098 1 95.69 39 GLY B N 1
ATOM 1710 C CA . GLY B 1 39 ? 4.824 4.441 8.305 1 95.69 39 GLY B CA 1
ATOM 1711 C C . GLY B 1 39 ? 3.887 4.492 9.5 1 95.69 39 GLY B C 1
ATOM 1712 O O . GLY B 1 39 ? 2.859 5.176 9.461 1 95.69 39 GLY B O 1
ATOM 1713 N N . MET B 1 40 ? 4.254 3.68 10.492 1 96 40 MET B N 1
ATOM 1714 C CA . MET B 1 40 ? 3.449 3.578 11.711 1 96 40 MET B CA 1
ATOM 1715 C C . MET B 1 40 ? 1.976 3.387 11.367 1 96 40 MET B C 1
ATOM 1717 O O . MET B 1 40 ? 1.112 4.074 11.914 1 96 40 MET B O 1
ATOM 1721 N N . ALA B 1 41 ? 1.784 2.492 10.461 1 96.69 41 ALA B N 1
ATOM 1722 C CA . ALA B 1 41 ? 0.454 2.305 9.891 1 96.69 41 ALA B CA 1
ATOM 1723 C C . ALA B 1 41 ? -0.5 1.686 10.906 1 96.69 41 ALA B C 1
ATOM 1725 O O . ALA B 1 41 ? -1.72 1.737 10.734 1 96.69 41 ALA B O 1
ATOM 1726 N N . ASN B 1 42 ? 0.055 1.138 11.922 1 94.69 42 ASN B N 1
ATOM 1727 C CA . ASN B 1 42 ? -0.766 0.479 12.938 1 94.69 42 ASN B CA 1
ATOM 1728 C C . ASN B 1 42 ? -1.172 1.445 14.047 1 94.69 42 ASN B C 1
ATOM 1730 O O . ASN B 1 42 ? -1.8 1.042 15.023 1 94.69 42 ASN B O 1
ATOM 1734 N N . GLU B 1 43 ? -0.817 2.658 13.93 1 95.25 43 GLU B N 1
ATOM 1735 C CA . GLU B 1 43 ? -1.123 3.66 14.945 1 95.25 43 GLU B CA 1
ATOM 1736 C C . GLU B 1 43 ? -2.098 4.707 14.414 1 95.25 43 GLU B C 1
ATOM 1738 O O . GLU B 1 43 ? -1.915 5.23 13.312 1 95.25 43 GLU B O 1
ATOM 1743 N N . SER B 1 44 ? -3.146 4.926 15.227 1 96 44 SER B N 1
ATOM 1744 C CA . SER B 1 44 ? -4.137 5.957 14.93 1 96 44 SER B CA 1
ATOM 1745 C C . SER B 1 44 ? -4.812 6.449 16.203 1 96 44 SER B C 1
ATOM 1747 O O . SER B 1 44 ? -4.633 5.867 17.281 1 96 44 SER B O 1
ATOM 1749 N N . HIS B 1 45 ? -5.453 7.574 16.109 1 96.5 45 HIS B N 1
ATOM 1750 C CA . HIS B 1 45 ? -6.27 8.133 17.172 1 96.5 45 HIS B CA 1
ATOM 1751 C C . HIS B 1 45 ? -5.422 8.492 18.391 1 96.5 45 HIS B C 1
ATOM 1753 O O . HIS B 1 45 ? -5.844 8.289 19.531 1 96.5 45 HIS B O 1
ATOM 1759 N N . THR B 1 46 ? -4.234 8.82 18.203 1 96.44 46 THR B N 1
ATOM 1760 C CA . THR B 1 46 ? -3.346 9.398 19.203 1 96.44 46 THR B CA 1
ATOM 1761 C C . THR B 1 46 ? -2.93 10.812 18.797 1 96.44 46 THR B C 1
ATOM 1763 O O . THR B 1 46 ? -3.176 11.234 17.672 1 96.44 46 THR B O 1
ATOM 1766 N N . VAL B 1 47 ? -2.367 11.492 19.672 1 96.12 47 VAL B N 1
ATOM 1767 C CA . VAL B 1 47 ? -1.917 12.852 19.375 1 96.12 47 VAL B CA 1
ATOM 1768 C C . VAL B 1 47 ? -0.834 12.812 18.297 1 96.12 47 VAL B C 1
ATOM 1770 O O . VAL B 1 47 ? -0.833 13.641 17.375 1 96.12 47 VAL B O 1
ATOM 1773 N N . LEU B 1 48 ? 0.039 11.836 18.375 1 95.12 48 LEU B N 1
ATOM 1774 C CA . LEU B 1 48 ? 1.146 11.695 17.438 1 95.12 48 LEU B CA 1
ATOM 1775 C C . LEU B 1 48 ? 0.649 11.211 16.078 1 95.12 48 LEU B C 1
ATOM 1777 O O . LEU B 1 48 ? 1.18 11.609 15.047 1 95.12 48 LEU B O 1
ATOM 1781 N N . ASN B 1 49 ? -0.299 10.328 16.078 1 97.31 49 ASN B N 1
ATOM 1782 C CA . ASN B 1 49 ? -0.868 9.727 14.883 1 97.31 49 ASN B CA 1
ATOM 1783 C C . ASN B 1 49 ? -2.393 9.758 14.906 1 97.31 49 ASN B C 1
ATOM 1785 O O . ASN B 1 49 ? -3.033 8.719 15.094 1 97.31 49 ASN B O 1
ATOM 1789 N N . PRO B 1 50 ? -2.975 10.875 14.625 1 98.06 50 PRO B N 1
ATOM 1790 C CA . PRO B 1 50 ? -4.426 10.992 14.781 1 98.06 50 PRO B CA 1
ATOM 1791 C C . PRO B 1 50 ? -5.199 10.297 13.672 1 98.06 50 PRO B C 1
ATOM 1793 O O . PRO B 1 50 ? -6.352 9.898 13.867 1 98.06 50 PRO B O 1
ATOM 1796 N N . PHE B 1 51 ? -4.613 10.164 12.492 1 98.56 51 PHE B N 1
ATOM 1797 C CA . PHE B 1 51 ? -5.32 9.641 11.32 1 98.56 51 PHE B CA 1
ATOM 1798 C C . PHE B 1 51 ? -4.918 8.195 11.047 1 98.56 51 PHE B C 1
ATOM 1800 O O . PHE B 1 51 ? -3.768 7.816 11.266 1 98.56 51 PHE B O 1
ATOM 1807 N N . THR B 1 52 ? -5.844 7.398 10.602 1 98.38 52 THR B N 1
ATOM 1808 C CA . THR B 1 52 ? -5.539 6.027 10.219 1 98.38 52 THR B CA 1
ATOM 1809 C C . THR B 1 52 ? -4.668 5.992 8.969 1 98.38 52 THR B C 1
ATOM 1811 O O . THR B 1 52 ? -4.602 6.973 8.227 1 98.38 52 THR B O 1
ATOM 1814 N N . ALA B 1 53 ? -3.996 4.887 8.758 1 98.5 53 ALA B N 1
ATOM 1815 C CA . ALA B 1 53 ? -3.195 4.734 7.543 1 98.5 53 ALA B CA 1
ATOM 1816 C C . ALA B 1 53 ? -4.051 4.914 6.293 1 98.5 53 ALA B C 1
ATOM 1818 O O . ALA B 1 53 ? -3.615 5.531 5.316 1 98.5 53 ALA B O 1
ATOM 1819 N N . GLY B 1 54 ? -5.262 4.371 6.32 1 98.56 54 GLY B N 1
ATOM 1820 C CA . GLY B 1 54 ? -6.18 4.516 5.203 1 98.56 54 GLY B CA 1
ATOM 1821 C C . GLY B 1 54 ? -6.531 5.961 4.906 1 98.56 54 GLY B C 1
ATOM 1822 O O . GLY B 1 54 ? -6.598 6.363 3.74 1 98.56 54 GLY B O 1
ATOM 1823 N N . GLU B 1 55 ? -6.836 6.695 5.934 1 98.56 55 GLU B N 1
ATOM 1824 C CA . GLU B 1 55 ? -7.145 8.117 5.77 1 98.56 55 GLU B CA 1
ATOM 1825 C C . GLU B 1 55 ? -5.957 8.875 5.184 1 98.56 55 GLU B C 1
ATOM 1827 O O . GLU B 1 55 ? -6.137 9.766 4.352 1 98.56 55 GLU B O 1
ATOM 1832 N N . ARG B 1 56 ? -4.762 8.531 5.625 1 98.81 56 ARG B N 1
ATOM 1833 C CA . ARG B 1 56 ? -3.547 9.156 5.117 1 98.81 56 ARG B CA 1
ATOM 1834 C C . ARG B 1 56 ? -3.35 8.852 3.637 1 98.81 56 ARG B C 1
ATOM 1836 O O . ARG B 1 56 ? -3.006 9.742 2.854 1 98.81 56 ARG B O 1
ATOM 1843 N N . ILE B 1 57 ? -3.598 7.617 3.238 1 98.81 57 ILE B N 1
ATOM 1844 C CA . ILE B 1 57 ? -3.527 7.242 1.829 1 98.81 57 ILE B CA 1
ATOM 1845 C C . ILE B 1 57 ? -4.594 8 1.041 1 98.81 57 ILE B C 1
ATOM 1847 O O . ILE B 1 57 ? -4.332 8.484 -0.06 1 98.81 57 ILE B O 1
ATOM 1851 N N . TRP B 1 58 ? -5.781 8.102 1.607 1 98.44 58 TRP B N 1
ATOM 1852 C CA . TRP B 1 58 ? -6.879 8.836 0.985 1 98.44 58 TRP B CA 1
ATOM 1853 C C . TRP B 1 58 ? -6.496 10.297 0.757 1 98.44 58 TRP B C 1
ATOM 1855 O O . TRP B 1 58 ? -6.676 10.828 -0.341 1 98.44 58 TRP B O 1
ATOM 1865 N N . MET B 1 59 ? -5.926 10.93 1.764 1 98.62 59 MET B N 1
ATOM 1866 C CA . MET B 1 59 ? -5.48 12.32 1.677 1 98.62 59 MET B CA 1
ATOM 1867 C C . MET B 1 59 ? -4.477 12.492 0.542 1 98.62 59 MET B C 1
ATOM 1869 O O . MET B 1 59 ? -4.629 13.391 -0.289 1 98.62 59 MET B O 1
ATOM 1873 N N . MET B 1 60 ? -3.488 11.602 0.509 1 98.38 60 MET B N 1
ATOM 1874 C CA . MET B 1 60 ? -2.432 11.656 -0.495 1 98.38 60 MET B CA 1
ATOM 1875 C C . MET B 1 60 ? -3.01 11.562 -1.902 1 98.38 60 MET B C 1
ATOM 1877 O O . MET B 1 60 ? -2.689 12.383 -2.766 1 98.38 60 MET B O 1
ATOM 1881 N N . ARG B 1 61 ? -3.832 10.641 -2.092 1 98.25 61 ARG B N 1
ATOM 1882 C CA . ARG B 1 61 ? -4.363 10.359 -3.42 1 98.25 61 ARG B CA 1
ATOM 1883 C C . ARG B 1 61 ? -5.227 11.508 -3.922 1 98.25 61 ARG B C 1
ATOM 1885 O O . ARG B 1 61 ? -5.074 11.953 -5.062 1 98.25 61 ARG B O 1
ATOM 1892 N N . GLU B 1 62 ? -6.113 11.992 -3.064 1 97.94 62 GLU B N 1
ATOM 1893 C CA . GLU B 1 62 ? -6.992 13.078 -3.479 1 97.94 62 GLU B CA 1
ATOM 1894 C C . GLU B 1 62 ? -6.207 14.359 -3.738 1 97.94 62 GLU B C 1
ATOM 1896 O O . GLU B 1 62 ? -6.508 15.102 -4.672 1 97.94 62 GLU B O 1
ATOM 1901 N N . ALA B 1 63 ? -5.219 14.617 -2.867 1 98.5 63 ALA B N 1
ATOM 1902 C CA . ALA B 1 63 ? -4.383 15.805 -3.055 1 98.5 63 ALA B CA 1
ATOM 1903 C C . ALA B 1 63 ? -3.646 15.75 -4.391 1 98.5 63 ALA B C 1
ATOM 1905 O O . ALA B 1 63 ? -3.643 16.719 -5.145 1 98.5 63 ALA B O 1
ATOM 1906 N N . LEU B 1 64 ? -3.039 14.609 -4.703 1 98.69 64 LEU B N 1
ATOM 1907 C CA . LEU B 1 64 ? -2.262 14.445 -5.926 1 98.69 64 LEU B CA 1
ATOM 1908 C C . LEU B 1 64 ? -3.162 14.508 -7.156 1 98.69 64 LEU B C 1
ATOM 1910 O O . LEU B 1 64 ? -2.812 15.133 -8.156 1 98.69 64 LEU B O 1
ATOM 1914 N N . LYS B 1 65 ? -4.297 13.883 -7.051 1 97.88 65 LYS B N 1
ATOM 1915 C CA . LYS B 1 65 ? -5.266 13.922 -8.141 1 97.88 65 LYS B CA 1
ATOM 1916 C C . LYS B 1 65 ? -5.691 15.359 -8.445 1 97.88 65 LYS B C 1
ATOM 1918 O O . LYS B 1 65 ? -5.734 15.766 -9.602 1 97.88 65 LYS B O 1
ATOM 1923 N N . ASP B 1 66 ? -5.996 16.078 -7.418 1 98 66 ASP B N 1
ATOM 1924 C CA . ASP B 1 66 ? -6.43 17.469 -7.547 1 98 66 ASP B CA 1
ATOM 1925 C C . ASP B 1 66 ? -5.344 18.312 -8.195 1 98 66 ASP B C 1
ATOM 1927 O O . ASP B 1 66 ? -5.641 19.312 -8.867 1 98 66 ASP B O 1
ATOM 1931 N N . GLU B 1 67 ? -4.117 17.938 -8.016 1 97.94 67 GLU B N 1
ATOM 1932 C CA . GLU B 1 67 ? -2.98 18.672 -8.547 1 97.94 67 GLU B CA 1
ATOM 1933 C C . GLU B 1 67 ? -2.596 18.188 -9.938 1 97.94 67 GLU B C 1
ATOM 1935 O O . GLU B 1 67 ? -1.549 18.562 -10.469 1 97.94 67 GLU B O 1
ATOM 1940 N N . GLY B 1 68 ? -3.348 17.266 -10.461 1 97.88 68 GLY B N 1
ATOM 1941 C CA . GLY B 1 68 ? -3.148 16.797 -11.828 1 97.88 68 GLY B CA 1
ATOM 1942 C C . GLY B 1 68 ? -2.109 15.703 -11.945 1 97.88 68 GLY B C 1
ATOM 1943 O O . GLY B 1 68 ? -1.642 15.398 -13.039 1 97.88 68 GLY B O 1
ATOM 1944 N N . VAL B 1 69 ? -1.744 15.133 -10.859 1 98.38 69 VAL B N 1
ATOM 1945 C CA . VAL B 1 69 ? -0.778 14.039 -10.875 1 98.38 69 VAL B CA 1
ATOM 1946 C C . VAL B 1 69 ? -1.442 12.773 -11.406 1 98.38 69 VAL B C 1
ATOM 1948 O O . VAL B 1 69 ? -2.578 12.461 -11.039 1 98.38 69 VAL B O 1
ATOM 1951 N N . ASP B 1 70 ? -0.749 12.102 -12.312 1 98.44 70 ASP B N 1
ATOM 1952 C CA . ASP B 1 70 ? -1.189 10.789 -12.781 1 98.44 70 ASP B CA 1
ATOM 1953 C C . ASP B 1 70 ? -0.998 9.727 -11.703 1 98.44 70 ASP B C 1
ATOM 1955 O O . ASP B 1 70 ? 0.12 9.258 -11.477 1 98.44 70 ASP B O 1
ATOM 1959 N N . LEU B 1 71 ? -2.084 9.281 -11.125 1 98.62 71 LEU B N 1
ATOM 1960 C CA . LEU B 1 71 ? -2.021 8.367 -9.992 1 98.62 71 LEU B CA 1
ATOM 1961 C C . LEU B 1 71 ? -1.547 6.988 -10.422 1 98.62 71 LEU B C 1
ATOM 1963 O O . LEU B 1 71 ? -1.189 6.156 -9.586 1 98.62 71 LEU B O 1
ATOM 1967 N N . SER B 1 72 ? -1.491 6.715 -11.719 1 98.44 72 SER B N 1
ATOM 1968 C CA . SER B 1 72 ? -0.937 5.445 -12.188 1 98.44 72 SER B CA 1
ATOM 1969 C C . SER B 1 72 ? 0.556 5.352 -11.883 1 98.44 72 SER B C 1
ATOM 1971 O O . SER B 1 72 ? 1.138 4.27 -11.938 1 98.44 72 SER B O 1
ATOM 1973 N N . ARG B 1 73 ? 1.177 6.445 -11.562 1 98.56 73 ARG B N 1
ATOM 1974 C CA . ARG B 1 73 ? 2.609 6.496 -11.281 1 98.56 73 ARG B CA 1
ATOM 1975 C C . ARG B 1 73 ? 2.883 6.375 -9.789 1 98.56 73 ARG B C 1
ATOM 1977 O O . ARG B 1 73 ? 4.039 6.402 -9.359 1 98.56 73 ARG B O 1
ATOM 1984 N N . ILE B 1 74 ? 1.817 6.242 -8.992 1 98.81 74 ILE B N 1
ATOM 1985 C CA . ILE B 1 74 ? 1.943 6.223 -7.543 1 98.81 74 ILE B CA 1
ATOM 1986 C C . ILE B 1 74 ? 1.672 4.812 -7.023 1 98.81 74 ILE B C 1
ATOM 1988 O O . ILE B 1 74 ? 0.664 4.195 -7.375 1 98.81 74 ILE B O 1
ATOM 1992 N N . ILE B 1 75 ? 2.541 4.305 -6.242 1 98.81 75 ILE B N 1
ATOM 1993 C CA . ILE B 1 75 ? 2.398 3.031 -5.551 1 98.81 75 ILE B CA 1
ATOM 1994 C C . ILE B 1 75 ? 2.383 3.266 -4.039 1 98.81 75 ILE B C 1
ATOM 1996 O O . ILE B 1 75 ? 3.242 3.969 -3.506 1 98.81 75 ILE B O 1
ATOM 2000 N N . THR B 1 76 ? 1.358 2.783 -3.354 1 98.81 76 THR B N 1
ATOM 2001 C CA . THR B 1 76 ? 1.322 2.93 -1.903 1 98.81 76 THR B CA 1
ATOM 2002 C C . THR B 1 76 ? 1.602 1.596 -1.218 1 98.81 76 THR B C 1
ATOM 2004 O O . THR B 1 76 ? 1.354 0.533 -1.792 1 98.81 76 THR B O 1
ATOM 2007 N N . ALA B 1 77 ? 2.092 1.604 -0.078 1 98.56 77 ALA B N 1
ATOM 2008 C CA . ALA B 1 77 ? 2.285 0.493 0.851 1 98.56 77 ALA B CA 1
ATOM 2009 C C . ALA B 1 77 ? 2.254 0.977 2.297 1 98.56 77 ALA B C 1
ATOM 2011 O O . ALA B 1 77 ? 2.248 2.184 2.555 1 98.56 77 ALA B O 1
ATOM 2012 N N . THR B 1 78 ? 2.127 0.057 3.232 1 98.06 78 THR B N 1
ATOM 2013 C CA . THR B 1 78 ? 2.037 0.383 4.652 1 98.06 78 THR B CA 1
ATOM 2014 C C . THR B 1 78 ? 3.008 -0.467 5.465 1 98.06 78 THR B C 1
ATOM 2016 O O . THR B 1 78 ? 3.256 -1.627 5.129 1 98.06 78 THR B O 1
ATOM 2019 N N . VAL B 1 79 ? 3.533 0.132 6.477 1 96.06 79 VAL B N 1
ATOM 2020 C CA . VAL B 1 79 ? 4.434 -0.599 7.363 1 96.06 79 VAL B CA 1
ATOM 2021 C C . VAL B 1 79 ? 4.129 -0.241 8.812 1 96.06 79 VAL B C 1
ATOM 2023 O O . VAL B 1 79 ? 3.939 0.931 9.148 1 96.06 79 VAL B O 1
ATOM 2026 N N . PRO B 1 80 ? 4.016 -1.26 9.68 1 94.19 80 PRO B N 1
ATOM 2027 C CA . PRO B 1 80 ? 3.752 -0.967 11.094 1 94.19 80 PRO B CA 1
ATOM 2028 C C . PRO B 1 80 ? 4.926 -0.276 11.781 1 94.19 80 PRO B C 1
ATOM 2030 O O . PRO B 1 80 ? 5.996 -0.127 11.188 1 94.19 80 PRO B O 1
ATOM 2033 N N . THR B 1 81 ? 4.633 0.146 12.969 1 93.06 81 THR B N 1
ATOM 2034 C CA . THR B 1 81 ? 5.684 0.74 13.789 1 93.06 81 THR B CA 1
ATOM 2035 C C . THR B 1 81 ? 6.844 -0.234 13.961 1 93.06 81 THR B C 1
ATOM 2037 O O . THR B 1 81 ? 6.633 -1.409 14.266 1 93.06 81 THR B O 1
ATOM 2040 N N . MET B 1 82 ? 8.016 0.329 13.672 1 85.38 82 MET B N 1
ATOM 2041 C CA . MET B 1 82 ? 9.219 -0.491 13.758 1 85.38 82 MET B CA 1
ATOM 2042 C C . MET B 1 82 ? 10.102 -0.033 14.906 1 85.38 82 MET B C 1
ATOM 2044 O O . MET B 1 82 ? 10.203 1.164 15.18 1 85.38 82 MET B O 1
ATOM 2048 N N . SER B 1 83 ? 10.594 -0.923 15.719 1 74.31 83 SER B N 1
ATOM 2049 C CA . SER B 1 83 ? 11.422 -0.599 16.875 1 74.31 83 SER B CA 1
ATOM 2050 C C . SER B 1 83 ? 12.805 -0.113 16.453 1 74.31 83 SER B C 1
ATOM 2052 O O . SER B 1 83 ? 13.344 0.818 17.062 1 74.31 83 SER B O 1
ATOM 2054 N N . VAL B 1 84 ? 13.445 -0.875 15.641 1 62.94 84 VAL B N 1
ATOM 2055 C CA . VAL B 1 84 ? 14.836 -0.552 15.328 1 62.94 84 VAL B CA 1
ATOM 2056 C C . VAL B 1 84 ? 14.969 -0.218 13.844 1 62.94 84 VAL B C 1
ATOM 2058 O O . VAL B 1 84 ? 14.57 -1.01 12.984 1 62.94 84 VAL B O 1
ATOM 2061 N N . TYR B 1 85 ? 15.625 0.999 13.578 1 61.12 85 TYR B N 1
ATOM 2062 C CA . TYR B 1 85 ? 15.68 1.527 12.219 1 61.12 85 TYR B CA 1
ATOM 2063 C C . TYR B 1 85 ? 16.594 0.677 11.344 1 61.12 85 TYR B C 1
ATOM 2065 O O . TYR B 1 85 ? 16.25 0.387 10.195 1 61.12 85 TYR B O 1
ATOM 2073 N N . VAL B 1 86 ? 17.797 0.357 11.875 1 55.94 86 VAL B N 1
ATOM 2074 C CA . VAL B 1 86 ? 18.875 -0.198 11.062 1 55.94 86 VAL B CA 1
ATOM 2075 C C . VAL B 1 86 ? 18.391 -1.469 10.367 1 55.94 86 VAL B C 1
ATOM 2077 O O . VAL B 1 86 ? 18.578 -1.626 9.156 1 55.94 86 VAL B O 1
ATOM 2080 N N . GLY B 1 87 ? 17.828 -2.371 11.039 1 64.06 87 GLY B N 1
ATOM 2081 C CA . GLY B 1 87 ? 17.375 -3.629 10.469 1 64.06 87 GLY B CA 1
ATOM 2082 C C . GLY B 1 87 ? 16.125 -3.482 9.617 1 64.06 87 GLY B C 1
ATOM 2083 O O . GLY B 1 87 ? 15.828 -4.34 8.789 1 64.06 87 GLY B O 1
ATOM 2084 N N . HIS B 1 88 ? 15.773 -2.18 9.438 1 83.81 88 HIS B N 1
ATOM 2085 C CA . HIS B 1 88 ? 14.438 -2.016 8.859 1 83.81 88 HIS B CA 1
ATOM 2086 C C . HIS B 1 88 ? 14.523 -1.637 7.387 1 83.81 88 HIS B C 1
ATOM 2088 O O . HIS B 1 88 ? 13.539 -1.772 6.652 1 83.81 88 HIS B O 1
ATOM 2094 N N . ALA B 1 89 ? 15.773 -1.248 6.98 1 88.69 89 ALA B N 1
ATOM 2095 C CA . ALA B 1 89 ? 15.875 -0.862 5.574 1 88.69 89 ALA B CA 1
ATOM 2096 C C . ALA B 1 89 ? 15.609 -2.053 4.656 1 88.69 89 ALA B C 1
ATOM 2098 O O . ALA B 1 89 ? 14.852 -1.944 3.689 1 88.69 89 ALA B O 1
ATOM 2099 N N . PHE B 1 90 ? 16.188 -3.166 5.051 1 88.5 90 PHE B N 1
ATOM 2100 C CA . PHE B 1 90 ? 16 -4.363 4.242 1 88.5 90 PHE B CA 1
ATOM 2101 C C . PHE B 1 90 ? 14.547 -4.816 4.281 1 88.5 90 PHE B C 1
ATOM 2103 O O . PHE B 1 90 ? 14 -5.254 3.266 1 88.5 90 PHE B O 1
ATOM 2110 N N . TYR B 1 91 ? 14.031 -4.68 5.426 1 92.31 91 TYR B N 1
ATOM 2111 C CA . TYR B 1 91 ? 12.617 -5.016 5.551 1 92.31 91 TYR B CA 1
ATOM 2112 C C . TYR B 1 91 ? 11.758 -4.129 4.652 1 92.31 91 TYR B C 1
ATOM 2114 O O . TYR B 1 91 ? 10.906 -4.621 3.916 1 92.31 91 TYR B O 1
ATOM 2122 N N . ILE B 1 92 ? 12.031 -2.871 4.672 1 93.5 92 ILE B N 1
ATOM 2123 C CA . ILE B 1 92 ? 11.266 -1.894 3.904 1 93.5 92 ILE B CA 1
ATOM 2124 C C . ILE B 1 92 ? 11.445 -2.154 2.41 1 93.5 92 ILE B C 1
ATOM 2126 O O . ILE B 1 92 ? 10.477 -2.119 1.647 1 93.5 92 ILE B O 1
ATOM 2130 N N . ILE B 1 93 ? 12.641 -2.453 2.025 1 93 93 ILE B N 1
ATOM 2131 C CA . ILE B 1 93 ? 12.961 -2.697 0.622 1 93 93 ILE B CA 1
ATOM 2132 C C . ILE B 1 93 ? 12.188 -3.912 0.121 1 93 93 ILE B C 1
ATOM 2134 O O . ILE B 1 93 ? 11.75 -3.945 -1.031 1 93 93 ILE B O 1
ATOM 2138 N N . ASN B 1 94 ? 11.922 -4.863 0.985 1 94.5 94 ASN B N 1
ATOM 2139 C CA . ASN B 1 94 ? 11.172 -6.062 0.621 1 94.5 94 ASN B CA 1
ATOM 2140 C C . ASN B 1 94 ? 9.672 -5.793 0.568 1 94.5 94 ASN B C 1
ATOM 2142 O O . ASN B 1 94 ? 8.914 -6.562 -0.031 1 94.5 94 ASN B O 1
ATOM 2146 N N . LEU B 1 95 ? 9.25 -4.719 1.185 1 96.56 95 LEU B N 1
ATOM 2147 C CA . LEU B 1 95 ? 7.832 -4.402 1.311 1 96.56 95 LEU B CA 1
ATOM 2148 C C . LEU B 1 95 ? 7.316 -3.703 0.058 1 96.56 95 LEU B C 1
ATOM 2150 O O . LEU B 1 95 ? 6.109 -3.674 -0.191 1 96.56 95 LEU B O 1
ATOM 2154 N N . VAL B 1 96 ? 8.25 -3.141 -0.72 1 97.69 96 VAL B N 1
ATOM 2155 C CA . VAL B 1 96 ? 7.855 -2.324 -1.863 1 97.69 96 VAL B CA 1
ATOM 2156 C C . VAL B 1 96 ? 8.547 -2.836 -3.127 1 97.69 96 VAL B C 1
ATOM 2158 O O . VAL B 1 96 ? 9.57 -3.514 -3.049 1 97.69 96 VAL B O 1
ATOM 2161 N N . PRO B 1 97 ? 7.938 -2.547 -4.316 1 97.81 97 PRO B N 1
ATOM 2162 C CA . PRO B 1 97 ? 8.664 -2.9 -5.535 1 97.81 97 PRO B CA 1
ATOM 2163 C C . PRO B 1 97 ? 10.062 -2.275 -5.594 1 97.81 97 PRO B C 1
ATOM 2165 O O . PRO B 1 97 ? 10.312 -1.261 -4.938 1 97.81 97 PRO B O 1
ATOM 2168 N N . LYS B 1 98 ? 10.945 -2.889 -6.324 1 96.56 98 LYS B N 1
ATOM 2169 C CA . LYS B 1 98 ? 12.328 -2.41 -6.406 1 96.56 98 LYS B CA 1
ATOM 2170 C C . LYS B 1 98 ? 12.367 -0.908 -6.672 1 96.56 98 LYS B C 1
ATOM 2172 O O . LYS B 1 98 ? 11.734 -0.419 -7.609 1 96.56 98 LYS B O 1
ATOM 2177 N N . VAL B 1 99 ? 13.07 -0.208 -5.844 1 97.38 99 VAL B N 1
ATOM 2178 C CA . VAL B 1 99 ? 13.273 1.23 -5.988 1 97.38 99 VAL B CA 1
ATOM 2179 C C . VAL B 1 99 ? 14.75 1.523 -6.258 1 97.38 99 VAL B C 1
ATOM 2181 O O . VAL B 1 99 ? 15.625 0.78 -5.812 1 97.38 99 VAL B O 1
ATOM 2184 N N . ASP B 1 100 ? 14.984 2.58 -6.93 1 97.06 100 ASP B N 1
ATOM 2185 C CA . ASP B 1 100 ? 16.344 2.965 -7.289 1 97.06 100 ASP B CA 1
ATOM 2186 C C . ASP B 1 100 ? 16.922 3.947 -6.27 1 97.06 100 ASP B C 1
ATOM 2188 O O . ASP B 1 100 ? 18.141 3.998 -6.07 1 97.06 100 ASP B O 1
ATOM 2192 N N . SER B 1 101 ? 16.078 4.68 -5.668 1 97.94 101 SER B N 1
ATOM 2193 C CA . SER B 1 101 ? 16.516 5.711 -4.73 1 97.94 101 SER B CA 1
ATOM 2194 C C . SER B 1 101 ? 15.477 5.926 -3.629 1 97.94 101 SER B C 1
ATOM 2196 O O . SER B 1 101 ? 14.312 5.547 -3.777 1 97.94 101 SER B O 1
ATOM 2198 N N . ILE B 1 102 ? 15.969 6.453 -2.545 1 97.5 102 ILE B N 1
ATOM 2199 C CA . ILE B 1 102 ? 15.078 6.973 -1.516 1 97.5 102 ILE B CA 1
ATOM 2200 C C . ILE B 1 102 ? 15.227 8.492 -1.423 1 97.5 102 ILE B C 1
ATOM 2202 O O . ILE B 1 102 ? 16.328 9.023 -1.538 1 97.5 102 ILE B O 1
ATOM 2206 N N . ILE B 1 103 ? 14.133 9.148 -1.228 1 97.25 103 ILE B N 1
ATOM 2207 C CA . ILE B 1 103 ? 14.102 10.594 -1.066 1 97.25 103 ILE B CA 1
ATOM 2208 C C . ILE B 1 103 ? 13.891 10.945 0.405 1 97.25 103 ILE B C 1
ATOM 2210 O O . ILE B 1 103 ? 12.828 10.695 0.965 1 97.25 103 ILE B O 1
ATOM 2214 N N . THR B 1 104 ? 14.961 11.539 0.99 1 94 104 THR B N 1
ATOM 2215 C CA . THR B 1 104 ? 14.852 11.883 2.404 1 94 104 THR B CA 1
ATOM 2216 C C . THR B 1 104 ? 15.898 12.914 2.791 1 94 104 THR B C 1
ATOM 2218 O O . THR B 1 104 ? 16.984 12.969 2.195 1 94 104 THR B O 1
ATOM 2221 N N . ARG B 1 105 ? 15.539 13.711 3.732 1 91.44 105 ARG B N 1
ATOM 2222 C CA . ARG B 1 105 ? 16.5 14.625 4.328 1 91.44 105 ARG B CA 1
ATOM 2223 C C . ARG B 1 105 ? 16.906 14.172 5.73 1 91.44 105 ARG B C 1
ATOM 2225 O O . ARG B 1 105 ? 17.797 14.75 6.348 1 91.44 105 ARG B O 1
ATOM 2232 N N . ASN B 1 106 ? 16.234 13.156 6.191 1 87.31 106 ASN B N 1
ATOM 2233 C CA . ASN B 1 106 ? 16.562 12.609 7.504 1 87.31 106 ASN B CA 1
ATOM 2234 C C . ASN B 1 106 ? 17.891 11.859 7.473 1 87.31 106 ASN B C 1
ATOM 2236 O O . ASN B 1 106 ? 18.016 10.836 6.801 1 87.31 106 ASN B O 1
ATOM 2240 N N . PRO B 1 107 ? 18.828 12.32 8.219 1 88.62 107 PRO B N 1
ATOM 2241 C CA . PRO B 1 107 ? 20.156 11.734 8.094 1 88.62 107 PRO B CA 1
ATOM 2242 C C . PRO B 1 107 ? 20.219 10.281 8.555 1 88.62 107 PRO B C 1
ATOM 2244 O O . PRO B 1 107 ? 21 9.492 8.016 1 88.62 107 PRO B O 1
ATOM 2247 N N . VAL B 1 108 ? 19.484 9.953 9.547 1 85.19 108 VAL B N 1
ATOM 2248 C CA . VAL B 1 108 ? 19.484 8.586 10.055 1 85.19 108 VAL B CA 1
ATOM 2249 C C . VAL B 1 108 ? 18.875 7.645 9.008 1 85.19 108 VAL B C 1
ATOM 2251 O O . VAL B 1 108 ? 19.484 6.621 8.672 1 85.19 108 VAL B O 1
ATOM 2254 N N . ILE B 1 109 ? 17.781 8.055 8.445 1 86.06 109 ILE B N 1
ATOM 2255 C CA . ILE B 1 109 ? 17.141 7.254 7.406 1 86.06 109 ILE B CA 1
ATOM 2256 C C . ILE B 1 109 ? 18.062 7.156 6.191 1 86.06 109 ILE B C 1
ATOM 2258 O O . ILE B 1 109 ? 18.234 6.078 5.617 1 86.06 109 ILE B O 1
ATOM 2262 N N . ALA B 1 110 ? 18.609 8.242 5.895 1 90.81 110 ALA B N 1
ATOM 2263 C CA . ALA B 1 110 ? 19.531 8.297 4.762 1 90.81 110 ALA B CA 1
ATOM 2264 C C . ALA B 1 110 ? 20.656 7.289 4.922 1 90.81 110 ALA B C 1
ATOM 2266 O O . ALA B 1 110 ? 20.953 6.531 3.996 1 90.81 110 ALA B O 1
ATOM 2267 N N . GLN B 1 111 ? 21.266 7.266 6.074 1 91.38 111 GLN B N 1
ATOM 2268 C CA . GLN B 1 111 ? 22.406 6.391 6.32 1 91.38 111 GLN B CA 1
ATOM 2269 C C . GLN B 1 111 ? 22 4.922 6.242 1 91.38 111 GLN B C 1
ATOM 2271 O O . GLN B 1 111 ? 22.703 4.109 5.645 1 91.38 111 GLN B O 1
ATOM 2276 N N . VAL B 1 112 ? 20.875 4.648 6.852 1 89.5 112 VAL B N 1
ATOM 2277 C CA . VAL B 1 112 ? 20.422 3.27 6.93 1 89.5 112 VAL B CA 1
ATOM 2278 C C . VAL B 1 112 ? 20.125 2.74 5.527 1 89.5 112 VAL B C 1
ATOM 2280 O O . VAL B 1 112 ? 20.516 1.616 5.191 1 89.5 112 VAL B O 1
ATOM 2283 N N . PHE B 1 113 ? 19.562 3.512 4.68 1 93.12 113 PHE B N 1
ATOM 2284 C CA . PHE B 1 113 ? 19.203 3.072 3.334 1 93.12 113 PHE B CA 1
ATOM 2285 C C . PHE B 1 113 ? 20.422 3.096 2.422 1 93.12 113 PHE B C 1
ATOM 2287 O O . PHE B 1 113 ? 20.547 2.264 1.52 1 93.12 113 PHE B O 1
ATOM 2294 N N . HIS B 1 114 ? 21.25 4.031 2.676 1 93.5 114 HIS B N 1
ATOM 2295 C CA . HIS B 1 114 ? 22.531 4.016 1.968 1 93.5 114 HIS B CA 1
ATOM 2296 C C . HIS B 1 114 ? 23.297 2.721 2.23 1 93.5 114 HIS B C 1
ATOM 2298 O O . HIS B 1 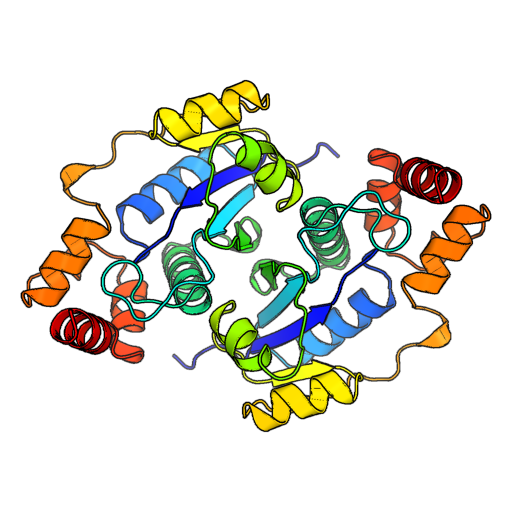114 ? 23.797 2.094 1.297 1 93.5 114 HIS B O 1
ATOM 2304 N N . ASP B 1 115 ? 23.359 2.375 3.5 1 91.5 115 ASP B N 1
ATOM 2305 C CA . ASP B 1 115 ? 24.047 1.146 3.891 1 91.5 115 ASP B CA 1
ATOM 2306 C C . ASP B 1 115 ? 23.391 -0.074 3.24 1 91.5 115 ASP B C 1
ATOM 2308 O O . ASP B 1 115 ? 24.062 -1.084 3.002 1 91.5 115 ASP B O 1
ATOM 2312 N N . ALA B 1 116 ? 22.125 0.087 2.969 1 90.94 116 ALA B N 1
ATOM 2313 C CA . ALA B 1 116 ? 21.391 -1.007 2.34 1 90.94 116 ALA B CA 1
ATOM 2314 C C . ALA B 1 116 ? 21.562 -0.979 0.822 1 90.94 116 ALA B C 1
ATOM 2316 O O . ALA B 1 116 ? 20.969 -1.788 0.11 1 90.94 116 ALA B O 1
ATOM 2317 N N . GLY B 1 117 ? 22.297 0.011 0.263 1 92.31 117 GLY B N 1
ATOM 2318 C CA . GLY B 1 117 ? 22.656 0.009 -1.143 1 92.31 117 GLY B CA 1
ATOM 2319 C C . GLY B 1 117 ? 21.797 0.917 -1.992 1 92.31 117 GLY B C 1
ATOM 2320 O O . GLY B 1 117 ? 21.875 0.884 -3.223 1 92.31 117 GLY B O 1
ATOM 2321 N N . LEU B 1 118 ? 20.969 1.69 -1.38 1 94.62 118 LEU B N 1
ATOM 2322 C CA . LEU B 1 118 ? 20.109 2.596 -2.143 1 94.62 118 LEU B CA 1
ATOM 2323 C C . LEU B 1 118 ? 20.766 3.961 -2.303 1 94.62 118 LEU B C 1
ATOM 2325 O O . LEU B 1 118 ? 21.469 4.422 -1.4 1 94.62 118 LEU B O 1
ATOM 2329 N N . GLU B 1 119 ? 20.484 4.52 -3.469 1 97.44 119 GLU B N 1
ATOM 2330 C CA . GLU B 1 119 ? 20.844 5.926 -3.623 1 97.44 119 GLU B CA 1
ATOM 2331 C C . GLU B 1 119 ? 19.938 6.82 -2.777 1 97.44 119 GLU B C 1
ATOM 2333 O O . GLU B 1 119 ? 18.719 6.629 -2.744 1 97.44 119 GLU B O 1
ATOM 2338 N N . VAL B 1 120 ? 20.609 7.711 -2.086 1 97.31 120 VAL B N 1
ATOM 2339 C CA . VAL B 1 120 ? 19.859 8.656 -1.269 1 97.31 120 VAL B CA 1
ATOM 2340 C C . VAL B 1 120 ? 19.844 10.023 -1.953 1 97.31 120 VAL B C 1
ATOM 2342 O O . VAL B 1 120 ? 20.891 10.555 -2.324 1 97.31 120 VAL B O 1
ATOM 2345 N N . ILE B 1 121 ? 18.656 10.555 -2.131 1 97.75 121 ILE B N 1
ATOM 2346 C CA . ILE B 1 121 ? 18.5 11.867 -2.742 1 97.75 121 ILE B CA 1
ATOM 2347 C C . ILE B 1 121 ? 17.812 12.812 -1.766 1 97.75 121 ILE B C 1
ATOM 2349 O O . ILE B 1 121 ? 16.719 12.5 -1.265 1 97.75 121 ILE B O 1
ATOM 2353 N N . ALA B 1 122 ? 18.406 13.938 -1.487 1 94.88 122 ALA B N 1
ATOM 2354 C CA . ALA B 1 122 ? 17.781 14.969 -0.659 1 94.88 122 ALA B CA 1
ATOM 2355 C C . ALA B 1 122 ? 16.922 15.898 -1.503 1 94.88 122 ALA B C 1
ATOM 2357 O O . ALA B 1 122 ? 17.406 16.5 -2.469 1 94.88 122 ALA B O 1
ATOM 2358 N N . PRO B 1 123 ? 15.664 15.961 -1.18 1 93.38 123 PRO B N 1
ATOM 2359 C CA . PRO B 1 123 ? 14.844 16.922 -1.922 1 93.38 123 PRO B CA 1
ATOM 2360 C C . PRO B 1 123 ? 15.188 18.375 -1.58 1 93.38 123 PRO B C 1
ATOM 2362 O O . PRO B 1 123 ? 15.867 18.641 -0.587 1 93.38 123 PRO B O 1
ATOM 2365 N N . PRO B 1 124 ? 14.781 19.281 -2.453 1 89.06 124 PRO B N 1
ATOM 2366 C CA . PRO B 1 124 ? 14.984 20.688 -2.117 1 89.06 124 PRO B CA 1
ATOM 2367 C C . PRO B 1 124 ? 14.336 21.078 -0.791 1 89.06 124 PRO B C 1
ATOM 2369 O O . PRO B 1 124 ? 13.414 20.406 -0.327 1 89.06 124 PRO B O 1
ATOM 2372 N N . GLU B 1 125 ? 14.984 22 -0.146 1 79.5 125 GLU B N 1
ATOM 2373 C CA . GLU B 1 125 ? 14.414 22.484 1.107 1 79.5 125 GLU B CA 1
ATOM 2374 C C . GLU B 1 125 ? 13.133 23.281 0.862 1 79.5 125 GLU B C 1
ATOM 2376 O O . GLU B 1 125 ? 13.188 24.438 0.439 1 79.5 125 GLU B O 1
ATOM 2381 N N . PHE B 1 126 ? 12.07 22.547 0.743 1 68.12 126 PHE B N 1
ATOM 2382 C CA . PHE B 1 126 ? 10.797 23.25 0.626 1 68.12 126 PHE B CA 1
ATOM 2383 C C . PHE B 1 126 ? 10.398 23.875 1.961 1 68.12 126 PHE B C 1
ATOM 2385 O O . PHE B 1 126 ? 10.219 23.156 2.951 1 68.12 126 PHE B O 1
ATOM 2392 N N . ASP B 1 127 ? 10.297 25.078 2.008 1 65.06 127 ASP B N 1
ATOM 2393 C CA . ASP B 1 127 ? 9.953 25.859 3.191 1 65.06 127 ASP B CA 1
ATOM 2394 C C . ASP B 1 127 ? 9.797 24.969 4.418 1 65.06 127 ASP B C 1
ATOM 2396 O O . ASP B 1 127 ? 8.695 24.828 4.953 1 65.06 127 ASP B O 1
ATOM 2400 N N . ARG B 1 128 ? 10.734 24.172 4.918 1 58.34 128 ARG B N 1
ATOM 2401 C CA . ARG B 1 128 ? 10.781 23.094 5.902 1 58.34 128 ARG B CA 1
ATOM 2402 C C . ARG B 1 128 ? 10.109 23.516 7.207 1 58.34 128 ARG B C 1
ATOM 2404 O O . ARG B 1 128 ? 9.438 22.719 7.852 1 58.34 128 ARG B O 1
ATOM 2411 N N . ASN B 1 129 ? 10.32 24.766 7.484 1 55.56 129 ASN B N 1
ATOM 2412 C CA . ASN B 1 129 ? 9.789 25.172 8.781 1 55.56 129 ASN B CA 1
ATOM 2413 C C . ASN B 1 129 ? 8.266 25.25 8.766 1 55.56 129 ASN B C 1
ATOM 2415 O O . ASN B 1 129 ? 7.617 25.047 9.797 1 55.56 129 ASN B O 1
ATOM 2419 N N . LEU B 1 130 ? 7.781 25.328 7.59 1 61.44 130 LEU B N 1
ATOM 2420 C CA . LEU B 1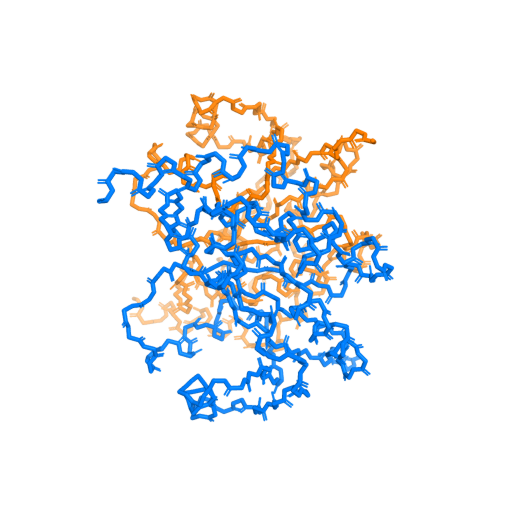 130 ? 6.34 25.547 7.516 1 61.44 130 LEU B CA 1
ATOM 2421 C C . LEU B 1 130 ? 5.602 24.219 7.348 1 61.44 130 LEU B C 1
ATOM 2423 O O . LEU B 1 130 ? 4.484 24.062 7.848 1 61.44 130 LEU B O 1
ATOM 2427 N N . TYR B 1 131 ? 6.371 23.297 6.906 1 75.38 131 TYR B N 1
ATOM 2428 C CA . TYR B 1 131 ? 5.621 22.094 6.578 1 75.38 131 TYR B CA 1
ATOM 2429 C C . TYR B 1 131 ? 6.055 20.922 7.457 1 75.38 131 TYR B C 1
ATOM 2431 O O . TYR B 1 131 ? 6.91 20.125 7.062 1 75.38 131 TYR B O 1
ATOM 2439 N N . ARG B 1 132 ? 5.695 20.953 8.625 1 88.12 132 ARG B N 1
ATOM 2440 C CA . ARG B 1 132 ? 5.914 19.859 9.57 1 88.12 132 ARG B CA 1
ATOM 2441 C C . ARG B 1 132 ? 4.59 19.312 10.094 1 88.12 132 ARG B C 1
ATOM 2443 O O . ARG B 1 132 ? 3.709 20.094 10.484 1 88.12 132 ARG B O 1
ATOM 2450 N N . GLY B 1 133 ? 4.559 18.047 10.086 1 93.75 133 GLY B N 1
ATOM 2451 C CA . GLY B 1 133 ? 3.355 17.406 10.602 1 93.75 133 GLY B CA 1
ATOM 2452 C C . GLY B 1 133 ? 3.049 17.797 12.039 1 93.75 133 GLY B C 1
ATOM 2453 O O . GLY B 1 133 ? 1.895 18.062 12.383 1 93.75 133 GLY B O 1
ATOM 2454 N N . SER B 1 134 ? 4.117 17.859 12.891 1 93.81 134 SER B N 1
ATOM 2455 C CA . SER B 1 134 ? 3.939 18.203 14.297 1 93.81 134 SER B CA 1
ATOM 2456 C C . SER B 1 134 ? 3.418 19.625 14.469 1 93.81 134 SER B C 1
ATOM 2458 O O . SER B 1 134 ? 2.582 19.875 15.336 1 93.81 134 SER B O 1
ATOM 2460 N N . TYR B 1 135 ? 3.902 20.547 13.672 1 94.69 135 TYR B N 1
ATOM 2461 C CA . TYR B 1 135 ? 3.459 21.938 13.742 1 94.69 135 TYR B CA 1
ATOM 2462 C C . TYR B 1 135 ? 2.008 22.062 13.297 1 94.69 135 TYR B C 1
ATOM 2464 O O . TYR B 1 135 ? 1.221 22.781 13.922 1 94.69 135 TYR B O 1
ATOM 2472 N N . ILE B 1 136 ? 1.661 21.359 12.266 1 96.81 136 ILE B N 1
ATOM 2473 C CA . ILE B 1 136 ? 0.303 21.422 11.734 1 96.81 136 ILE B CA 1
ATOM 2474 C C . ILE B 1 136 ? -0.676 20.875 12.773 1 96.81 136 ILE B C 1
ATOM 2476 O O . ILE B 1 136 ? -1.73 21.469 13.016 1 96.81 136 ILE B O 1
ATOM 2480 N N . ARG B 1 137 ? -0.345 19.781 13.391 1 97.5 137 ARG B N 1
ATOM 2481 C CA . ARG B 1 137 ? -1.204 19.219 14.43 1 97.5 137 ARG B CA 1
ATOM 2482 C C . ARG B 1 137 ? -1.32 20.172 15.617 1 97.5 137 ARG B C 1
ATOM 2484 O O . ARG B 1 137 ? -2.383 20.266 16.234 1 97.5 137 ARG B O 1
ATOM 2491 N N . LYS B 1 138 ? -0.237 20.812 15.969 1 96.75 138 LYS B N 1
ATOM 2492 C CA . LYS B 1 138 ? -0.285 21.828 17.016 1 96.75 138 LYS B CA 1
ATOM 2493 C C . LYS B 1 138 ? -1.279 22.938 16.672 1 96.75 138 LYS B C 1
ATOM 2495 O O . LYS B 1 138 ? -2.07 23.359 17.516 1 96.75 138 LYS B O 1
ATOM 2500 N N . LEU B 1 139 ? -1.236 23.391 15.43 1 96.94 139 LEU B N 1
ATOM 2501 C CA . LEU B 1 139 ? -2.172 24.422 14.984 1 96.94 139 LEU B CA 1
ATOM 2502 C C . LEU B 1 139 ? -3.609 23.922 15.07 1 96.94 139 LEU B C 1
ATOM 2504 O O . LEU B 1 139 ? -4.516 24.672 15.414 1 96.94 139 LEU B O 1
ATOM 2508 N N . MET B 1 140 ? -3.814 22.672 14.734 1 97.56 140 MET B N 1
ATOM 2509 C CA . MET B 1 140 ? -5.148 22.078 14.844 1 97.56 140 MET B CA 1
ATOM 2510 C C . MET B 1 140 ? -5.648 22.125 16.281 1 97.56 140 MET B C 1
ATOM 2512 O O . MET B 1 140 ? -6.805 22.484 16.531 1 97.56 140 MET B O 1
ATOM 2516 N N . LEU B 1 141 ? -4.797 21.812 17.188 1 97.12 141 LEU B N 1
ATOM 2517 C CA . LEU B 1 141 ? -5.152 21.781 18.609 1 97.12 141 LEU B CA 1
ATOM 2518 C C . LEU B 1 141 ? -5.484 23.172 19.125 1 97.12 141 LEU B C 1
ATOM 2520 O O . LEU B 1 141 ? -6.344 23.344 19.984 1 97.12 141 LEU B O 1
ATOM 2524 N N . GLU B 1 142 ? -4.883 24.156 18.547 1 97.12 142 GLU B N 1
ATOM 2525 C CA . GLU B 1 142 ? -5 25.531 19.016 1 97.12 142 GLU B CA 1
ATOM 2526 C C . GLU B 1 142 ? -5.988 26.328 18.172 1 97.12 142 GLU B C 1
ATOM 2528 O O . GLU B 1 142 ? -6.086 27.547 18.312 1 97.12 142 GLU B O 1
ATOM 2533 N N . ASP B 1 143 ? -6.645 25.672 17.281 1 96.56 143 ASP B N 1
ATOM 2534 C CA . ASP B 1 143 ? -7.594 26.297 16.375 1 96.56 143 ASP B CA 1
ATOM 2535 C C . ASP B 1 143 ? -6.906 27.359 15.5 1 96.56 143 ASP B C 1
ATOM 2537 O O . ASP B 1 143 ? -7.465 28.422 15.266 1 96.56 143 ASP B O 1
ATOM 2541 N N . GLY B 1 144 ? -5.676 27.016 15.242 1 96.69 144 GLY B N 1
ATOM 2542 C CA . GLY B 1 144 ? -4.91 27.906 14.383 1 96.69 144 GLY B CA 1
ATOM 2543 C C . GLY B 1 144 ? -5.145 27.641 12.906 1 96.69 144 GLY B C 1
ATOM 2544 O O . GLY B 1 144 ? -6.035 26.875 12.539 1 96.69 144 GLY B O 1
ATOM 2545 N N . ASN B 1 145 ? -4.395 28.312 12.055 1 95.56 145 ASN B N 1
ATOM 2546 C CA . ASN B 1 145 ? -4.582 28.281 10.609 1 95.56 145 ASN B CA 1
ATOM 2547 C C . ASN B 1 145 ? -3.811 27.125 9.977 1 95.56 145 ASN B C 1
ATOM 2549 O O . ASN B 1 145 ? -2.893 27.359 9.18 1 95.56 145 ASN B O 1
ATOM 2553 N N . TRP B 1 146 ? -4.27 25.922 10.195 1 96.88 146 TRP B N 1
ATOM 2554 C CA . TRP B 1 146 ? -3.609 24.734 9.664 1 96.88 146 TRP B CA 1
ATOM 2555 C C . TRP B 1 146 ? -4.016 24.484 8.211 1 96.88 146 TRP B C 1
ATOM 2557 O O . TRP B 1 146 ? -3.275 23.859 7.453 1 96.88 146 TRP B O 1
ATOM 2567 N N . ARG B 1 147 ? -5.098 25 7.777 1 97.19 147 ARG B N 1
ATOM 2568 C CA . ARG B 1 147 ? -5.68 24.703 6.469 1 97.19 147 ARG B CA 1
ATOM 2569 C C . ARG B 1 147 ? -4.785 25.219 5.348 1 97.19 147 ARG B C 1
ATOM 2571 O O . ARG B 1 147 ? -4.773 24.656 4.25 1 97.19 147 ARG B O 1
ATOM 2578 N N . GLU B 1 148 ? -4.086 26.234 5.566 1 95.75 148 GLU B N 1
ATOM 2579 C CA . GLU B 1 148 ? -3.219 26.828 4.555 1 95.75 148 GLU B CA 1
ATOM 2580 C C . GLU B 1 148 ? -1.953 26 4.355 1 95.75 148 GLU B C 1
ATOM 2582 O O . GLU B 1 148 ? -1.226 26.203 3.379 1 95.75 148 GLU B O 1
ATOM 2587 N N . LEU B 1 149 ? -1.74 25.078 5.246 1 96 149 LEU B N 1
ATOM 2588 C CA . LEU B 1 149 ? -0.496 24.328 5.223 1 96 149 LEU B CA 1
ATOM 2589 C C . LEU B 1 149 ? -0.712 22.953 4.605 1 96 149 LEU B C 1
ATOM 2591 O O . LEU B 1 149 ? 0.241 22.188 4.426 1 96 149 LEU B O 1
ATOM 2595 N N . VAL B 1 150 ? -1.928 22.641 4.25 1 97.69 150 VAL B N 1
ATOM 2596 C CA . VAL B 1 150 ? -2.252 21.359 3.633 1 97.69 150 VAL B CA 1
ATOM 2597 C C . VAL B 1 150 ? -3 21.578 2.322 1 97.69 150 VAL B C 1
ATOM 2599 O O . VAL B 1 150 ? -3.596 22.641 2.117 1 97.69 150 VAL B O 1
ATOM 2602 N N . PRO B 1 151 ? -2.926 20.641 1.406 1 97.94 151 PRO B N 1
ATOM 2603 C CA . PRO B 1 151 ? -3.756 20.75 0.204 1 97.94 151 PRO B CA 1
ATOM 2604 C C . PRO B 1 151 ? -5.242 20.875 0.524 1 97.94 151 PRO B C 1
ATOM 2606 O O . PRO B 1 151 ? -5.719 20.312 1.515 1 97.94 151 PRO B O 1
ATOM 2609 N N . LYS B 1 152 ? -5.961 21.562 -0.32 1 98.19 152 LYS B N 1
ATOM 2610 C CA . LYS B 1 152 ? -7.379 21.828 -0.105 1 98.19 152 LYS B CA 1
ATOM 2611 C C . LYS B 1 152 ? -8.156 20.531 0.094 1 98.19 152 LYS B C 1
ATOM 2613 O O . LYS B 1 152 ? -9.039 20.453 0.947 1 98.19 152 LYS B O 1
ATOM 2618 N N . LYS B 1 153 ? -7.84 19.531 -0.718 1 98.44 153 LYS B N 1
ATOM 2619 C CA . LYS B 1 153 ? -8.539 18.25 -0.617 1 98.44 153 LYS B CA 1
ATOM 2620 C C . LYS B 1 153 ? -8.258 17.578 0.723 1 98.44 153 LYS B C 1
ATOM 2622 O O . LYS B 1 153 ? -9.125 16.891 1.271 1 98.44 153 LYS B O 1
ATOM 2627 N N . VAL B 1 154 ? -7.051 17.719 1.249 1 98.56 154 VAL B N 1
ATOM 2628 C CA . VAL B 1 154 ? -6.703 17.156 2.547 1 98.56 154 VAL B CA 1
ATOM 2629 C C . VAL B 1 154 ? -7.52 17.844 3.645 1 98.56 154 VAL B C 1
ATOM 2631 O O . VAL B 1 154 ? -8.062 17.172 4.527 1 98.56 154 VAL B O 1
ATOM 2634 N N . ALA B 1 155 ? -7.602 19.156 3.584 1 98.56 155 ALA B N 1
ATOM 2635 C CA . ALA B 1 155 ? -8.422 19.891 4.551 1 98.56 155 ALA B CA 1
ATOM 2636 C C . ALA B 1 155 ? -9.867 19.391 4.523 1 98.56 155 ALA B C 1
ATOM 2638 O O . ALA B 1 155 ? -10.484 19.203 5.574 1 98.56 155 ALA B O 1
ATOM 2639 N N . ALA B 1 156 ? -10.383 19.234 3.34 1 98.25 156 ALA B N 1
ATOM 2640 C CA . ALA B 1 156 ? -11.758 18.766 3.178 1 98.25 156 ALA B CA 1
ATOM 2641 C C . ALA B 1 156 ? -11.945 17.391 3.811 1 98.25 156 ALA B C 1
ATOM 2643 O O . ALA B 1 156 ? -12.961 17.125 4.457 1 98.25 156 ALA B O 1
ATOM 2644 N N . ILE B 1 157 ? -10.977 16.5 3.615 1 98.12 157 ILE B N 1
ATOM 2645 C CA . ILE B 1 157 ? -11.039 15.156 4.168 1 98.12 157 ILE B CA 1
ATOM 2646 C C . ILE B 1 157 ? -10.992 15.219 5.695 1 98.12 157 ILE B C 1
ATOM 2648 O O . ILE B 1 157 ? -11.766 14.547 6.375 1 98.12 157 ILE B O 1
ATOM 2652 N N . ILE B 1 158 ? -10.078 15.984 6.227 1 98.5 158 ILE B N 1
ATOM 2653 C CA . ILE B 1 158 ? -9.938 16.125 7.672 1 98.5 158 ILE B CA 1
ATOM 2654 C C . ILE B 1 158 ? -11.25 16.641 8.266 1 98.5 158 ILE B C 1
ATOM 2656 O O . ILE B 1 158 ? -11.695 16.156 9.312 1 98.5 158 ILE B O 1
ATOM 2660 N N . ASP B 1 159 ? -11.898 17.562 7.582 1 98.19 159 ASP B N 1
ATOM 2661 C CA . ASP B 1 159 ? -13.195 18.062 8.023 1 98.19 159 ASP B CA 1
ATOM 2662 C C . ASP B 1 159 ? -14.25 16.953 7.98 1 98.19 159 ASP B C 1
ATOM 2664 O O . ASP B 1 159 ? -15.016 16.781 8.93 1 98.19 159 ASP B O 1
ATOM 2668 N N . GLU B 1 160 ? -14.266 16.281 6.945 1 97.31 160 GLU B N 1
ATOM 2669 C CA . GLU B 1 160 ? -15.258 15.242 6.73 1 97.31 160 GLU B CA 1
ATOM 2670 C C . GLU B 1 160 ? -15.188 14.18 7.824 1 97.31 160 GLU B C 1
ATOM 2672 O O . GLU B 1 160 ? -16.219 13.695 8.297 1 97.31 160 GLU B O 1
ATOM 2677 N N . ILE B 1 161 ? -14.008 13.828 8.258 1 97.06 161 ILE B N 1
ATOM 2678 C CA . ILE B 1 161 ? -13.867 12.711 9.195 1 97.06 161 ILE B CA 1
ATOM 2679 C C . ILE B 1 161 ? -13.836 13.234 10.625 1 97.06 161 ILE B C 1
ATOM 2681 O O . ILE B 1 161 ? -13.703 12.461 11.57 1 97.06 161 ILE B O 1
ATOM 2685 N N . GLY B 1 162 ? -13.898 14.547 10.797 1 97.94 162 GLY B N 1
ATOM 2686 C CA . GLY B 1 162 ? -13.789 15.133 12.125 1 97.94 162 GLY B CA 1
ATOM 2687 C C . GLY B 1 162 ? -12.398 15.008 12.719 1 97.94 162 GLY B C 1
ATOM 2688 O O . GLY B 1 162 ? -12.25 14.711 13.906 1 97.94 162 GLY B O 1
ATOM 2689 N N . GLY B 1 163 ? -11.438 15.211 11.859 1 98.25 163 GLY B N 1
ATOM 2690 C CA . GLY B 1 163 ? -10.055 14.945 12.227 1 98.25 163 GLY B CA 1
ATOM 2691 C C . GLY B 1 163 ? -9.547 15.836 13.344 1 98.25 163 GLY B C 1
ATOM 2692 O O . GLY B 1 163 ? -8.797 15.391 14.211 1 98.25 163 GLY B O 1
ATOM 2693 N N . VAL B 1 164 ? -9.953 17.125 13.32 1 98.38 164 VAL B N 1
ATOM 2694 C CA . VAL B 1 164 ? -9.5 18.062 14.352 1 98.38 164 VAL B CA 1
ATOM 2695 C C . VAL B 1 164 ? -10.102 17.672 15.703 1 98.38 164 VAL B C 1
ATOM 2697 O O . VAL B 1 164 ? -9.391 17.641 16.719 1 98.38 164 VAL B O 1
ATOM 2700 N N . GLU B 1 165 ? -11.375 17.406 15.695 1 97.81 165 GLU B N 1
ATOM 2701 C CA . GLU B 1 165 ? -12.031 16.969 16.922 1 97.81 165 GLU B CA 1
ATOM 2702 C C . GLU B 1 165 ? -11.383 15.703 17.469 1 97.81 165 GLU B C 1
ATOM 2704 O O . GLU B 1 165 ? -11.203 15.57 18.688 1 97.81 165 GLU B O 1
ATOM 2709 N N . ARG B 1 166 ? -11.102 14.797 16.594 1 97.56 166 ARG B N 1
ATOM 2710 C CA . ARG B 1 166 ? -10.453 13.555 16.969 1 97.56 166 ARG B CA 1
ATOM 2711 C C . ARG B 1 166 ? -9.109 13.82 17.641 1 97.56 166 ARG B C 1
ATOM 2713 O O . ARG B 1 166 ? -8.781 13.203 18.656 1 97.56 166 ARG B O 1
ATOM 2720 N N . LEU B 1 167 ? -8.336 14.648 17.031 1 98 167 LEU B N 1
ATOM 2721 C CA . LEU B 1 167 ? -7.035 15.023 17.578 1 98 167 LEU B CA 1
ATOM 2722 C C . LEU B 1 167 ? -7.191 15.656 18.953 1 98 167 LEU B C 1
ATOM 2724 O O . LEU B 1 167 ? -6.445 15.336 19.891 1 98 167 LEU B O 1
ATOM 2728 N N . LYS B 1 168 ? -8.102 16.516 19.156 1 97.75 168 LYS B N 1
ATOM 2729 C CA . LYS B 1 168 ? -8.344 17.188 20.438 1 97.75 168 LYS B CA 1
ATOM 2730 C C . LYS B 1 168 ? -8.766 16.188 21.5 1 97.75 168 LYS B C 1
ATOM 2732 O O . LYS B 1 168 ? -8.344 16.297 22.656 1 97.75 168 LYS B O 1
ATOM 2737 N N . LYS B 1 169 ? -9.602 15.273 21.156 1 96.94 169 LYS B N 1
ATOM 2738 C CA . LYS B 1 169 ? -10.008 14.234 22.094 1 96.94 169 LYS B CA 1
ATOM 2739 C C . LYS B 1 169 ? -8.812 13.398 22.531 1 96.94 169 LYS B C 1
ATOM 2741 O O . LYS B 1 169 ? -8.688 13.055 23.719 1 96.94 169 LYS B O 1
ATOM 2746 N N . ALA B 1 170 ? -7.953 13.055 21.594 1 95.69 170 ALA B N 1
ATOM 2747 C CA . ALA B 1 170 ? -6.754 12.281 21.906 1 95.69 170 ALA B CA 1
ATOM 2748 C C . ALA B 1 170 ? -5.84 13.047 22.859 1 95.69 170 ALA B C 1
ATOM 2750 O O . ALA B 1 170 ? -5.203 12.453 23.734 1 95.69 170 ALA B O 1
ATOM 2751 N N . ALA B 1 171 ? -5.77 14.336 22.703 1 93.56 171 ALA B N 1
ATOM 2752 C CA . ALA B 1 171 ? -4.895 15.195 23.5 1 93.56 171 ALA B CA 1
ATOM 2753 C C . ALA B 1 171 ? -5.449 15.383 24.906 1 93.56 171 ALA B C 1
ATOM 2755 O O . ALA B 1 171 ? -4.695 15.641 25.844 1 93.56 171 ALA B O 1
ATOM 2756 N N . SER B 1 172 ? -6.727 15.391 24.969 1 89.94 172 SER B N 1
ATOM 2757 C CA . SER B 1 172 ? -7.352 15.57 26.266 1 89.94 172 SER B CA 1
ATOM 2758 C C . SER B 1 172 ? -7.145 14.344 27.156 1 89.94 172 SER B C 1
ATOM 2760 O O . SER B 1 172 ? -7.223 14.445 28.391 1 89.94 172 SER B O 1
ATOM 2762 N N . ARG B 1 173 ? -7.043 13.266 26.625 1 77.12 173 ARG B N 1
ATOM 2763 C CA . ARG B 1 173 ? -6.867 12.031 27.375 1 77.12 173 ARG B CA 1
ATOM 2764 C C . ARG B 1 173 ? -5.43 11.883 27.859 1 77.12 173 ARG B C 1
ATOM 2766 O O . ARG B 1 173 ? -5.148 11.086 28.766 1 77.12 173 ARG B O 1
ATOM 2773 N N . ASP B 1 174 ? -4.531 12.641 27.234 1 62.34 174 ASP B N 1
ATOM 2774 C CA . ASP B 1 174 ? -3.148 12.57 27.703 1 62.34 174 ASP B CA 1
ATOM 2775 C C . ASP B 1 174 ? -2.916 13.523 28.875 1 62.34 174 ASP B C 1
ATOM 2777 O O . ASP B 1 174 ? -3.34 14.68 28.828 1 62.34 174 ASP B O 1
#

=== Feature glossary ===
Legend for the data blocks above and below:

— What the protein is —

Sequence gives the chain of amino acids in standard one-letter code (A=alanine, C=cysteine, …, Y=tyrosine), read N→C. It is the only feature that is directly encoded by the gene; all structural features are derived from the folded form of this sequence.

The annotation block draws on four external resources. InterPro: which protein families and domains the sequence belongs to. GO: standardized terms for what the protein does, what process it participates in, and where in the cell it acts. CATH: which structural fold it has in the CATH hierarchy. Organism: the species of origin.

— Where its atoms are —

Atomic coordinates in PDBx/mmCIF format — the same representation the Protein Data Bank distributes. Each line of the _atom_site loop places one backbone atom in Cartesian space (units: ångströms, origin: arbitrary).

Six rendered views show the 3D structure from the faces of a cube — i.e. along ±x, ±y, ±z. Rendering representation is drawn randomly per protein from cartoon (secondary-structure ribbons), sticks (backbone bonds), or molecular surface; coloring is either N→C rainbow (blue at the N-terminus through red at the C-terminus) or one color per chain.

— Local backbone conformation —

DSSP 8-state secondary structure assigns each residue one of H (α-helix), G (3₁₀-helix), I (π-helix), E (extended β-strand), B (isolated β-bridge), T (hydrogen-bonded turn), S (bend), or '-' (coil). The assignment is computed from backbone hydrogen-bond geometry via the Kabsch–Sander algorithm.

P-SEA three-state annotation labels each residue as helix, strand, or coil based purely on the geometry of the Cα trace. It serves as a fallback when the full backbone (and thus DSSP) is unavailable.

φ (phi) and ψ (psi) are the two rotatable backbone dihedrals per residue: φ is the C(i-1)–N–Cα–C torsion, ψ is the N–Cα–C–N(i+1) torsion, both in degrees on (−180°, 180°]. α-helical residues cluster near (−60°, −45°); β-strand residues near (−120°, +130°). A Ramachandran plot is simply a scatter of (φ, ψ) for every residue.

— Global shape and packing —

Radius of gyration (Rg) is the root-mean-square distance of Cα atoms from their centroid — a single number for overall size and compactness. A globular domain of N residues has Rg ≈ 2.2·N^0.38 Å; an extended or disordered chain has a much larger Rg. The Cα contact count is the number of residue pairs whose Cα atoms are within 8 Å and are more than four positions apart in sequence — a standard proxy for tertiary packing density. The bounding box is the smallest axis-aligned box enclosing all Cα atoms.

Accessible surface area quantifies burial. A residue with SASA near zero is packed into the hydrophobic core; one with SASA >100 Å² sits on the surface. Computed here via the Shrake–Rupley numerical algorithm with a 1.4 Å probe.

The contact map is a binary N×N matrix image: pixel (i, j) is dark where Cα_i and Cα_j are within 8 Å and |i−j|>4. Because the |i−j|>4 filter removes local helical contacts, off-diagonal stripes parallel to the main diagonal indicate parallel β-sheets; stripes perpendicular to it indicate antiparallel β-sheets. The Ramachandran plot scatters every residue's (φ, ψ) pair against the sterically allowed regions. The PAE heatmap renders the predicted-aligned-error matrix.

— Structural neighborhood —

A 3Di character summarizes, for each residue, the relative orientation of the Cα frame of its nearest spatial neighbor. Because it encodes fold topology rather than chemistry, 3Di alignments detect remote structural similarity that sequence alignment misses.

Structural nearest neighbors (via Foldseek easy-search vs the PDB). Reported per hit: target PDB id, E-value, and alignment TM-score. A TM-score above ~0.5 is the conventional threshold for 'same fold'.

— Confidence and disorder —

For AlphaFold models, the B-factor field carries pLDDT — the model's own estimate of local accuracy on a 0–100 scale. Regions with pLDDT<50 should be treated as essentially unmodeled; they often correspond to intrinsically disordered segments.

B-factor (Debye–Waller factor) reflects atomic displacement in the crystal lattice. It is an experimental observable (units Å²), not a prediction; low values mean the atom is pinned down, high values mean it moves or is heterogeneous across the crystal.

Predicted Aligned Error (PAE) is an AlphaFold confidence matrix: entry (i, j) is the expected error in the position of residue j, in ångströms, when the prediction is superimposed on the true structure at residue i. Low PAE within a block of residues means that block is internally rigid and well-predicted; high PAE between two blocks means their relative placement is uncertain even if each block individually is confident.